Protein 3E8O (pdb70)

Foldseek 3Di:
DKKKKKKWFADPVLLVVVVVLQVVVQVVVCPQDFWPDWDKDADPVDGRMIMIITDGNDPVSVVVCPDPVNVVSVVVCVVRVTDDMDMDMDDDDDDDPPD/DKKKKKWFADPVLLVVVVVLLVVVQVVCCPQPQWPDWDKDADPVDGRMIITITDGNDPVSCVVCPDPVNVVSVVVCVVRVIDDIDMDDDDDDDDDDPD

Sequence (197 aa):
TVISHGTLSASAEHAAHHLRQLLVHIAQATRQEDGCLLYLVSEDLSQPGHFLLITEHWDNLGAHTHLALPGVTQAIDALKHLNVTDLKITAYEAGEAINIGVISHGTLSASAEEHAAHLRQLLVHIAQATRQEDDGCLLYLVSEDLSQPGHFLLITEHWDNLGAHTHLALPGVTQAIDALKHLNVTDLKITAYEAGEAINIG

Solvent-accessible surface area: 10055 Å² total

B-factor: mean 17.79, std 8.48, range [7.33, 59.85]

Organism: Deinococcus radiodurans (strain ATCC 13939 / DSM 20539 / JCM 16871 / CCUG 27074 / LMG 4051 / NBRC 15346 / NCIMB 9279 / VKM B-1422 / R1) (NCBI:txid243230)

InterPro domains:
  IPR007138 Antibiotic biosynthesis monooxygenase domain [PF03992] (18-92)
  IPR007138 Antibiotic biosynthesis monooxygenase domain [PS51725] (19-108)
  IPR011008 Dimeric alpha-beta barrel [SSF54909] (17-104)
  IPR050744 AI-2 Signaling Cycle Isomerase LsrG [PTHR33336] (10-110)

Nearest PDB structures (foldseek):
  3e8o-assembly1_B  TM=9.927E-01  e=3.517E-19  Deinococcus radiodurans
  4zos-assembly1_C  TM=9.246E-01  e=2.262E-07  Yersinia enterocolitica subsp. enterocolitica 8081
  4zos-assembly2_B  TM=9.220E-01  e=2.926E-07  Yersinia enterocolitica subsp. enterocolitica 8081
  1x7v-assembly3_C  TM=8.922E-01  e=6.748E-07  Pseudomonas aeruginosa
  3mcs-assembly1_A  TM=9.235E-01  e=9.413E-06  Fusobacterium nucleatum subsp. nucleatum ATCC 25586

CATH classification: 3.30.70.100

Radius of gyration: 16.75 Å; Cα contacts (8 Å, |Δi|>4): 395; chains: 2; bounding box: 37×41×45 Å

Structure (mmCIF, N/CA/C/O backbone):
data_3E8O
#
_entry.id   3E8O
#
_cell.length_a   33.715
_cell.length_b   59.639
_cell.length_c   47.511
_cell.angle_alpha   90.000
_cell.angle_beta   97.180
_cell.angle_gamma   90.000
#
_symmetry.space_group_name_H-M   'P 1 21 1'
#
loop_
_entity.id
_entity.type
_entity.pdbx_description
1 polymer 'uncharacterized protein with ferredoxin-like fold'
2 non-polymer 'UNKNOWN LIGAND'
3 non-polymer 1,2-ETHANEDIOL
4 water water
#
loop_
_atom_site.group_PDB
_atom_site.id
_atom_site.type_symbol
_atom_site.label_atom_id
_atom_site.label_alt_id
_atom_site.label_comp_id
_atom_site.label_asym_id
_atom_site.label_entity_id
_atom_site.label_seq_id
_atom_site.pdbx_PDB_ins_code
_atom_site.Cartn_x
_atom_site.Cartn_y
_atom_site.Cartn_z
_atom_site.occupancy
_atom_site.B_iso_or_equiv
_atom_site.auth_seq_id
_atom_site.auth_comp_id
_atom_site.auth_asym_id
_atom_site.auth_atom_id
_atom_site.pdbx_PDB_model_num
ATOM 1 N N . THR A 1 18 ? 26.072 -13.196 4.411 1.00 29.17 17 THR A N 1
ATOM 2 C CA . THR A 1 18 ? 25.850 -12.490 5.726 1.00 25.36 17 THR A CA 1
ATOM 3 C C . THR A 1 18 ? 25.434 -11.045 5.469 1.00 21.86 17 THR A C 1
ATOM 4 O O . THR A 1 18 ? 26.115 -10.330 4.740 1.00 20.36 17 THR A O 1
ATOM 21 N N . VAL A 1 20 ? 24.823 -7.156 5.919 1.00 11.04 19 VAL A N 1
ATOM 22 C CA . VAL A 1 20 ? 25.755 -6.107 6.368 1.00 9.76 19 VAL A CA 1
ATOM 23 C C . VAL A 1 20 ? 24.953 -4.865 6.723 1.00 9.07 19 VAL A C 1
ATOM 24 O O . VAL A 1 20 ? 24.058 -4.449 5.977 1.00 10.96 19 VAL A O 1
ATOM 28 N N . ILE A 1 21 ? 25.292 -4.279 7.860 1.00 9.17 20 ILE A N 1
ATOM 29 C CA . ILE A 1 21 ? 24.679 -3.040 8.325 1.00 10.12 20 ILE A CA 1
ATOM 30 C C . ILE A 1 21 ? 25.681 -1.929 8.200 1.00 11.44 20 ILE A C 1
ATOM 31 O O . ILE A 1 21 ? 26.815 -2.071 8.644 1.00 13.39 20 ILE A O 1
ATOM 36 N N . SER A 1 22 ? 25.266 -0.837 7.572 1.00 9.73 21 SER A N 1
ATOM 37 C CA . SER A 1 22 ? 26.101 0.391 7.488 1.00 10.44 21 SER A CA 1
ATOM 38 C C . SER A 1 22 ? 25.482 1.488 8.338 1.00 11.10 21 SER A C 1
ATOM 39 O O . SER A 1 22 ? 24.253 1.684 8.330 1.00 11.24 21 SER A O 1
ATOM 42 N N . HIS A 1 23 ? 26.327 2.226 9.051 1.00 10.73 22 HIS A N 1
ATOM 43 C CA . HIS A 1 23 ? 25.929 3.393 9.868 1.00 10.21 22 HIS A CA 1
ATOM 44 C C . HIS A 1 23 ? 26.786 4.574 9.474 1.00 9.54 22 HIS A C 1
ATOM 45 O O . HIS A 1 23 ? 28.020 4.512 9.517 1.00 10.89 22 HIS A O 1
ATOM 52 N N . GLY A 1 24 ? 26.115 5.619 9.002 1.00 9.26 23 GLY A N 1
ATOM 53 C CA . GLY A 1 24 ? 26.800 6.827 8.572 1.00 10.02 23 GLY A CA 1
ATOM 54 C C . GLY A 1 24 ? 26.240 8.045 9.223 1.00 9.58 23 GLY A C 1
ATOM 55 O O . GLY A 1 24 ? 25.035 8.144 9.508 1.00 10.65 23 GLY A O 1
ATOM 56 N N . THR A 1 25 ? 27.142 8.983 9.489 1.00 8.96 24 THR A N 1
ATOM 57 C CA . THR A 1 25 ? 26.759 10.268 10.044 1.00 10.32 24 THR A CA 1
ATOM 58 C C . THR A 1 25 ? 27.452 11.384 9.243 1.00 9.24 24 THR A C 1
ATOM 59 O O . THR A 1 25 ? 28.539 11.219 8.685 1.00 10.02 24 THR A O 1
ATOM 63 N N . LEU A 1 26 ? 26.774 12.521 9.203 1.00 9.47 25 LEU A N 1
ATOM 64 C CA . LEU A 1 26 ? 27.223 13.724 8.479 1.00 8.93 25 LEU A CA 1
ATOM 65 C C . LEU A 1 26 ? 26.406 14.910 8.942 1.00 11.41 25 LEU A C 1
ATOM 66 O O . LEU A 1 26 ? 25.304 14.723 9.483 1.00 12.98 25 LEU A O 1
ATOM 71 N N . SER A 1 27 ? 26.932 16.119 8.752 1.00 11.39 26 SER A N 1
ATOM 72 C CA . SER A 1 27 ? 26.175 17.309 9.144 1.00 11.22 26 SER A CA 1
ATOM 73 C C . SER A 1 27 ? 26.404 18.434 8.178 1.00 12.20 26 SER A C 1
ATOM 74 O O . SER A 1 27 ? 27.380 18.451 7.445 1.00 13.42 26 SER A O 1
ATOM 77 N N . ALA A 1 28 ? 25.491 19.389 8.202 1.00 13.21 27 ALA A N 1
ATOM 78 C CA . ALA A 1 28 ? 25.604 20.585 7.371 1.00 13.78 27 ALA A CA 1
ATOM 79 C C . ALA A 1 28 ? 25.386 21.813 8.231 1.00 15.74 27 ALA A C 1
ATOM 80 O O . ALA A 1 28 ? 24.683 21.786 9.246 1.00 17.42 27 ALA A O 1
ATOM 82 N N . SER A 1 29 ? 25.958 22.911 7.763 1.00 17.81 28 SER A N 1
ATOM 83 C CA . SER A 1 29 ? 25.712 24.206 8.371 1.00 18.47 28 SER A CA 1
ATOM 84 C C . SER A 1 29 ? 24.268 24.605 8.118 1.00 17.41 28 SER A C 1
ATOM 85 O O . SER A 1 29 ? 23.582 24.068 7.259 1.00 17.54 28 SER A O 1
ATOM 88 N N . ALA A 1 30 ? 23.800 25.598 8.859 1.00 18.21 29 ALA A N 1
ATOM 89 C CA . ALA A 1 30 ? 22.422 26.076 8.706 1.00 19.54 29 ALA A CA 1
ATOM 90 C C . ALA A 1 30 ? 22.137 26.470 7.271 1.00 20.62 29 ALA A C 1
ATOM 91 O O . ALA A 1 30 ? 21.053 26.211 6.746 1.00 21.54 29 ALA A O 1
ATOM 93 N N . GLU A 1 31 ? 23.137 27.067 6.649 1.00 20.05 30 GLU A N 1
ATOM 94 C CA . GLU A 1 31 ? 23.036 27.543 5.282 1.00 20.86 30 GLU A CA 1
ATOM 95 C C . GLU A 1 31 ? 22.816 26.469 4.235 1.00 19.99 30 GLU A C 1
ATOM 96 O O . GLU A 1 31 ? 22.178 26.700 3.219 1.00 22.15 30 GLU A O 1
ATOM 102 N N . HIS A 1 32 ? 23.315 25.286 4.508 1.00 16.90 31 HIS A N 1
ATOM 103 C CA . HIS A 1 32 ? 23.300 24.193 3.500 1.00 16.88 31 HIS A CA 1
ATOM 104 C C . HIS A 1 32 ? 22.421 23.003 3.865 1.00 14.53 31 HIS A C 1
ATOM 105 O O . HIS A 1 32 ? 22.311 22.043 3.096 1.00 14.29 31 HIS A O 1
ATOM 112 N N . ALA A 1 33 ? 21.792 23.085 5.022 1.00 13.00 32 ALA A N 1
ATOM 113 C CA . ALA A 1 33 ? 21.009 21.931 5.523 1.00 12.26 32 ALA A CA 1
ATOM 114 C C . ALA A 1 33 ? 19.862 21.551 4.608 1.00 12.19 32 ALA A C 1
ATOM 115 O O . ALA A 1 33 ? 19.633 20.380 4.348 1.00 12.31 32 ALA A O 1
ATOM 117 N N . ALA A 1 34 ? 19.110 22.540 4.134 1.00 13.48 33 ALA A N 1
ATOM 118 C CA . ALA A 1 34 ? 17.979 22.225 3.233 1.00 12.00 33 ALA A CA 1
ATOM 119 C C . ALA A 1 34 ? 18.444 21.477 1.958 1.00 12.35 33 ALA A C 1
ATOM 120 O O . ALA A 1 34 ? 17.829 20.514 1.493 1.00 12.61 33 ALA A O 1
ATOM 122 N N . HIS A 1 35 ? 19.545 21.931 1.398 1.00 12.55 34 HIS A N 1
ATOM 123 C CA A HIS A 1 35 ? 20.140 21.296 0.228 0.50 13.47 34 HIS A CA 1
ATOM 124 C CA B HIS A 1 35 ? 20.096 21.259 0.229 0.50 13.99 34 HIS A CA 1
ATOM 125 C C . HIS A 1 35 ? 20.586 19.863 0.548 1.00 13.07 34 HIS A C 1
ATOM 126 O O . HIS A 1 35 ? 20.395 18.933 -0.232 1.00 15.05 34 HIS A O 1
ATOM 139 N N . LEU A 1 36 ? 21.131 19.681 1.747 1.00 12.80 35 LEU A N 1
ATOM 140 C CA . LEU A 1 36 ? 21.595 18.337 2.099 1.00 12.08 35 LEU A CA 1
ATOM 141 C C . LEU A 1 36 ? 20.425 17.368 2.299 1.00 11.70 35 LEU A C 1
ATOM 142 O O . LEU A 1 36 ? 20.475 16.204 1.894 1.00 12.78 35 LEU A O 1
ATOM 147 N N . ARG A 1 37 ? 19.344 17.881 2.855 1.00 11.40 36 ARG A N 1
ATOM 148 C CA . ARG A 1 37 ? 18.177 17.021 3.062 1.00 10.80 36 ARG A CA 1
ATOM 149 C C . ARG A 1 37 ? 17.654 16.544 1.725 1.00 12.08 36 ARG A C 1
ATOM 150 O O . ARG A 1 37 ? 17.304 15.407 1.550 1.00 12.32 36 ARG A O 1
ATOM 158 N N . GLN A 1 38 ? 17.571 17.466 0.776 1.00 12.45 37 GLN A N 1
ATOM 159 C CA . GLN A 1 38 ? 17.088 17.133 -0.553 1.00 12.52 37 GLN A CA 1
ATOM 160 C C . GLN A 1 38 ? 17.976 16.092 -1.224 1.00 13.44 37 GLN A C 1
ATOM 161 O O . GLN A 1 38 ? 17.513 15.141 -1.839 1.00 13.82 37 GLN A O 1
ATOM 167 N N . LEU A 1 39 ? 19.276 16.298 -1.096 1.00 14.13 38 LEU A N 1
ATOM 168 C CA . LEU A 1 39 ? 20.267 15.355 -1.669 1.00 13.68 38 LEU A CA 1
ATOM 169 C C . LEU A 1 39 ? 20.145 13.970 -1.062 1.00 13.38 38 LEU A C 1
ATOM 170 O O . LEU A 1 39 ? 20.159 12.963 -1.766 1.00 13.62 38 LEU A O 1
ATOM 175 N N . LEU A 1 40 ? 19.992 13.926 0.263 1.00 12.58 39 LEU A N 1
ATOM 176 C CA . LEU A 1 40 ? 19.879 12.659 0.972 1.00 10.91 39 LEU A CA 1
ATOM 177 C C . LEU A 1 40 ? 18.617 11.875 0.556 1.00 11.17 39 LEU A C 1
ATOM 178 O O . LEU A 1 40 ? 18.652 10.682 0.332 1.00 10.96 39 LEU A O 1
ATOM 183 N N . VAL A 1 41 ? 17.507 12.586 0.447 1.00 11.39 40 VAL A N 1
ATOM 184 C CA . VAL A 1 41 ? 16.246 11.949 0.051 1.00 12.05 40 VAL A CA 1
ATOM 185 C C . VAL A 1 41 ? 16.393 11.391 -1.368 1.00 12.65 40 VAL A C 1
ATOM 186 O O . VAL A 1 41 ? 15.919 10.287 -1.669 1.00 13.28 40 VAL A O 1
ATOM 190 N N . HIS A 1 42 ? 17.087 12.136 -2.226 1.00 12.68 41 HIS A N 1
ATOM 191 C CA . HIS A 1 42 ? 17.294 11.713 -3.621 1.00 14.95 41 HIS A CA 1
ATOM 192 C C . HIS A 1 42 ? 18.150 10.456 -3.684 1.00 14.27 41 HIS A C 1
ATOM 193 O O . HIS A 1 42 ? 17.817 9.489 -4.382 1.00 15.91 41 HIS A O 1
ATOM 200 N N . ILE A 1 43 ? 19.234 10.468 -2.925 1.00 14.11 42 ILE A N 1
ATOM 201 C CA . ILE A 1 43 ? 20.171 9.319 -2.860 1.00 16.20 42 ILE A CA 1
ATOM 202 C C . ILE A 1 43 ? 19.445 8.071 -2.338 1.00 13.31 42 ILE A C 1
ATOM 203 O O . ILE A 1 43 ? 19.598 6.969 -2.844 1.00 15.02 42 ILE A O 1
ATOM 208 N N . ALA A 1 44 ? 18.614 8.259 -1.328 1.00 12.42 43 ALA A N 1
ATOM 209 C CA . ALA A 1 44 ? 17.865 7.133 -0.763 1.00 12.05 43 ALA A CA 1
ATOM 210 C C . ALA A 1 44 ? 16.891 6.522 -1.762 1.00 14.31 43 ALA A C 1
ATOM 211 O O . ALA A 1 44 ? 16.788 5.315 -1.864 1.00 15.04 43 ALA A O 1
ATOM 213 N N . GLN A 1 45 ? 16.191 7.370 -2.508 1.00 14.35 44 GLN A N 1
ATOM 214 C CA . GLN A 1 45 ? 15.192 6.911 -3.468 1.00 17.64 44 GLN A CA 1
ATOM 215 C C . GLN A 1 45 ? 15.881 6.044 -4.539 1.00 16.81 44 GLN A C 1
ATOM 216 O O . GLN A 1 45 ? 15.353 5.029 -4.953 1.00 17.87 44 GLN A O 1
ATOM 218 N N . ALA A 1 46 ? 17.059 6.471 -4.949 1.00 15.20 45 ALA A N 1
ATOM 219 C CA . ALA A 1 46 ? 17.795 5.758 -5.999 1.00 16.00 45 ALA A CA 1
ATOM 220 C C . ALA A 1 46 ? 18.366 4.455 -5.445 1.00 15.49 45 ALA A C 1
ATOM 221 O O . ALA A 1 46 ? 18.262 3.397 -6.065 1.00 16.78 45 ALA A O 1
ATOM 223 N N . THR A 1 47 ? 18.927 4.513 -4.243 1.00 15.00 46 THR A N 1
ATOM 224 C CA . THR A 1 47 ? 19.691 3.367 -3.719 1.00 14.81 46 THR A CA 1
ATOM 225 C C . THR A 1 47 ? 18.806 2.205 -3.387 1.00 15.43 46 THR A C 1
ATOM 226 O O . THR A 1 47 ? 19.161 1.035 -3.535 1.00 17.00 46 THR A O 1
ATOM 230 N N . ARG A 1 48 ? 17.620 2.516 -2.933 1.00 17.69 47 ARG A N 1
ATOM 231 C CA . ARG A 1 48 ? 16.666 1.478 -2.578 1.00 17.54 47 ARG A CA 1
ATOM 232 C C . ARG A 1 48 ? 16.331 0.576 -3.732 1.00 19.15 47 ARG A C 1
ATOM 233 O O . ARG A 1 48 ? 15.815 -0.488 -3.527 1.00 19.83 47 ARG A O 1
ATOM 241 N N . GLN A 1 49 ? 16.554 1.059 -4.941 1.00 17.49 48 GLN A N 1
ATOM 242 C CA . GLN A 1 49 ? 16.249 0.283 -6.138 1.00 18.02 48 GLN A CA 1
ATOM 243 C C . GLN A 1 49 ? 17.335 -0.717 -6.544 1.00 16.60 48 GLN A C 1
ATOM 244 O O . GLN A 1 49 ? 17.161 -1.517 -7.443 1.00 18.20 48 GLN A O 1
ATOM 250 N N . GLU A 1 50 ? 18.454 -0.647 -5.866 1.00 14.89 49 GLU A N 1
ATOM 251 C CA . GLU A 1 50 ? 19.620 -1.430 -6.224 1.00 14.06 49 GLU A CA 1
ATOM 252 C C . GLU A 1 50 ? 19.631 -2.855 -5.749 1.00 13.33 49 GLU A C 1
ATOM 253 O O . GLU A 1 50 ? 19.083 -3.210 -4.701 1.00 13.45 49 GLU A O 1
ATOM 259 N N . ASP A 1 51 ? 20.297 -3.677 -6.545 1.00 13.20 50 ASP A N 1
ATOM 260 C CA . ASP A 1 51 ? 20.499 -5.059 -6.190 1.00 12.40 50 ASP A CA 1
ATOM 261 C C . ASP A 1 51 ? 21.091 -5.158 -4.771 1.00 11.28 50 ASP A C 1
ATOM 262 O O . ASP A 1 51 ? 22.082 -4.496 -4.436 1.00 12.24 50 ASP A O 1
ATOM 267 N N . GLY A 1 52 ? 20.477 -6.006 -3.978 1.00 10.00 51 GLY A N 1
ATOM 268 C CA . GLY A 1 52 ? 20.974 -6.287 -2.650 1.00 9.74 51 GLY A CA 1
ATOM 269 C C . GLY A 1 52 ? 20.660 -5.276 -1.584 1.00 10.42 51 GLY A C 1
ATOM 270 O O . GLY A 1 52 ? 21.029 -5.495 -0.449 1.00 11.00 51 GLY A O 1
ATOM 271 N N . CYS A 1 53 ? 20.002 -4.158 -1.938 1.00 10.74 52 CYS A N 1
ATOM 272 C CA . CYS A 1 53 ? 19.664 -3.131 -0.956 1.00 11.19 52 CYS A CA 1
ATOM 273 C C . CYS A 1 53 ? 18.402 -3.527 -0.233 1.00 11.41 52 CYS A C 1
ATOM 274 O O . CYS A 1 53 ? 17.302 -3.511 -0.818 1.00 13.84 52 CYS A O 1
ATOM 277 N N . LEU A 1 54 ? 18.558 -3.861 1.047 1.00 10.96 53 LEU A N 1
ATOM 278 C CA . LEU A 1 54 ? 17.410 -4.294 1.855 1.00 11.38 53 LEU A CA 1
ATOM 279 C C . LEU A 1 54 ? 16.796 -3.148 2.653 1.00 11.76 53 LEU A C 1
ATOM 280 O O . LEU A 1 54 ? 15.636 -3.177 3.000 1.00 15.05 53 LEU A O 1
ATOM 285 N N . LEU A 1 55 ? 17.590 -2.129 2.905 1.00 10.23 54 LEU A N 1
ATOM 286 C CA . LEU A 1 55 ? 17.135 -0.955 3.661 1.00 9.92 54 LEU A CA 1
ATOM 287 C C . LEU A 1 55 ? 18.080 0.202 3.379 1.00 9.54 54 LEU A C 1
ATOM 288 O O . LEU A 1 55 ? 19.291 0.030 3.355 1.00 9.83 54 LEU A O 1
ATOM 293 N N . TYR A 1 56 ? 17.523 1.372 3.177 1.00 9.31 55 TYR A N 1
ATOM 294 C CA . TYR A 1 56 ? 18.320 2.615 3.050 1.00 9.68 55 TYR A CA 1
ATOM 295 C C . TYR A 1 56 ? 17.459 3.761 3.544 1.00 10.41 55 TYR A C 1
ATOM 296 O O . TYR A 1 56 ? 16.501 4.160 2.908 1.00 11.90 55 TYR A O 1
ATOM 305 N N . LEU A 1 57 ? 17.790 4.236 4.725 1.00 9.09 56 LEU A N 1
ATOM 306 C CA . LEU A 1 57 ? 17.084 5.324 5.380 1.00 9.48 56 LEU A CA 1
ATOM 307 C C . LEU A 1 57 ? 18.024 6.495 5.660 1.00 8.63 56 LEU A C 1
ATOM 308 O O . LEU A 1 57 ? 19.174 6.333 6.068 1.00 10.36 56 LEU A O 1
ATOM 313 N N . VAL A 1 58 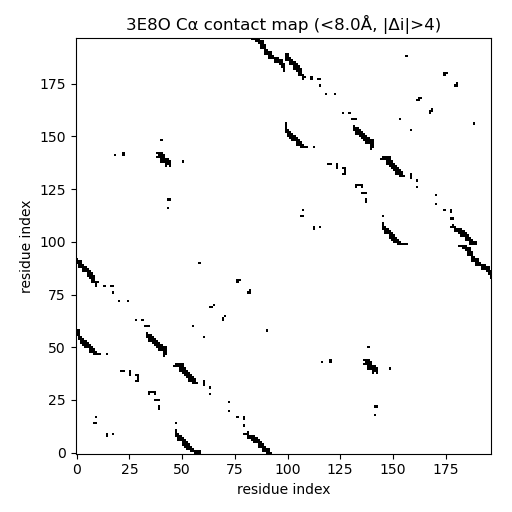? 17.495 7.684 5.411 1.00 8.44 57 VAL A N 1
ATOM 314 C CA . VAL A 1 58 ? 18.189 8.909 5.706 1.00 9.46 57 VAL A CA 1
ATOM 315 C C . VAL A 1 58 ? 17.337 9.675 6.713 1.00 9.38 57 VAL A C 1
ATOM 316 O O . VAL A 1 58 ? 16.116 9.795 6.546 1.00 9.31 57 VAL A O 1
ATOM 320 N N . SER A 1 59 ? 17.953 10.113 7.805 1.00 8.82 58 SER A N 1
ATOM 321 C CA . SER A 1 59 ? 17.193 10.693 8.935 1.00 7.99 58 SER A CA 1
ATOM 322 C C . SER A 1 59 ? 17.960 11.817 9.590 1.00 7.81 58 SER A C 1
ATOM 323 O O . SER A 1 59 ? 19.162 11.954 9.419 1.00 9.45 58 SER A O 1
ATOM 326 N N . GLU A 1 60 ? 17.241 12.593 10.370 1.00 9.08 59 GLU A N 1
ATOM 327 C CA . GLU A 1 60 ? 17.810 13.744 11.074 1.00 9.22 59 GLU A CA 1
ATOM 328 C C . GLU A 1 60 ? 17.679 13.565 12.577 1.00 7.93 59 GLU A C 1
ATOM 329 O O . GLU A 1 60 ? 16.626 13.211 13.094 1.00 9.38 59 GLU A O 1
ATOM 335 N N . ASP A 1 61 ? 18.800 13.767 13.244 1.00 9.06 60 ASP A N 1
ATOM 336 C CA . ASP A 1 61 ? 18.949 13.583 14.682 1.00 9.80 60 ASP A CA 1
ATOM 337 C C . ASP A 1 61 ? 18.017 14.529 15.423 1.00 11.52 60 ASP A C 1
ATOM 338 O O . ASP A 1 61 ? 18.157 15.755 15.269 1.00 13.45 60 ASP A O 1
ATOM 343 N N . LEU A 1 62 ? 17.071 13.995 16.192 1.00 9.82 61 LEU A N 1
ATOM 344 C CA . LEU A 1 62 ? 16.131 14.832 16.942 1.00 11.66 61 LEU A CA 1
ATOM 345 C C . LEU A 1 62 ? 16.882 15.693 17.989 1.00 13.81 61 LEU A C 1
ATOM 346 O O . LEU A 1 62 ? 16.363 16.711 18.397 1.00 17.55 61 LEU A O 1
ATOM 351 N N . SER A 1 63 ? 18.032 15.166 18.456 1.00 16.19 62 SER A N 1
ATOM 352 C CA . SER A 1 63 ? 18.884 15.738 19.543 1.00 19.05 62 SER A CA 1
ATOM 353 C C . SER A 1 63 ? 19.849 16.785 18.996 1.00 19.76 62 SER A C 1
ATOM 354 O O . SER A 1 63 ? 20.430 17.549 19.777 1.00 22.08 62 SER A O 1
ATOM 357 N N . GLN A 1 64 ? 19.965 16.873 17.673 1.00 18.96 63 GLN A N 1
ATOM 358 C CA . GLN A 1 64 ? 20.909 17.783 16.987 1.00 19.32 63 GLN A CA 1
ATOM 359 C C . GLN A 1 64 ? 20.528 18.144 15.559 1.00 17.64 63 GLN A C 1
ATOM 360 O O . GLN A 1 64 ? 20.970 17.512 14.600 1.00 17.15 63 GLN A O 1
ATOM 366 N N . PRO A 1 65 ? 19.734 19.186 15.379 1.00 17.17 64 PRO A N 1
ATOM 367 C CA . PRO A 1 65 ? 19.319 19.654 14.064 1.00 18.16 64 PRO A CA 1
ATOM 368 C C . PRO A 1 65 ? 20.515 19.886 13.169 1.00 15.91 64 PRO A C 1
ATOM 369 O O . PRO A 1 65 ? 21.578 20.337 13.632 1.00 17.49 64 PRO A O 1
ATOM 373 N N . GLY A 1 66 ? 20.377 19.454 11.916 1.00 15.12 65 GLY A N 1
ATOM 374 C CA . GLY A 1 66 ? 21.427 19.608 10.917 1.00 14.99 65 GLY A CA 1
ATOM 375 C C . GLY A 1 66 ? 22.423 18.478 10.932 1.00 12.83 65 GLY A C 1
ATOM 376 O O . GLY A 1 66 ? 23.372 18.492 10.163 1.00 13.63 65 GLY A O 1
ATOM 377 N N . HIS A 1 67 ? 22.184 17.496 11.796 1.00 12.25 66 HIS A N 1
ATOM 378 C CA . HIS A 1 67 ? 23.029 16.262 11.901 1.00 11.17 66 HIS A CA 1
ATOM 379 C C . HIS A 1 67 ? 22.169 15.104 11.432 1.00 9.71 66 HIS A C 1
ATOM 380 O O . HIS A 1 67 ? 21.047 14.924 11.894 1.00 10.50 66 HIS A O 1
ATOM 387 N N . PHE A 1 68 ? 22.738 14.333 10.514 1.00 8.97 67 PHE A N 1
ATOM 388 C CA . PHE A 1 68 ? 22.007 13.299 9.780 1.00 9.51 67 PHE A CA 1
ATOM 389 C C . PHE A 1 68 ? 22.667 11.949 9.922 1.00 9.39 67 PHE A C 1
ATOM 390 O O . PHE A 1 68 ? 23.855 11.812 10.229 1.00 10.39 67 PHE A O 1
ATOM 398 N N . LEU A 1 69 ? 21.816 10.953 9.702 1.00 8.64 68 LEU A N 1
ATOM 399 C CA A LEU A 1 69 ? 22.179 9.550 9.764 0.50 10.17 68 LEU A CA 1
ATOM 400 C CA B LEU A 1 69 ? 22.178 9.538 9.738 0.50 9.46 68 LEU A CA 1
ATOM 401 C C . LEU A 1 69 ? 21.785 8.860 8.459 1.00 9.10 68 LEU A C 1
ATOM 402 O O . LEU A 1 69 ? 20.720 9.134 7.896 1.00 10.33 68 LEU A O 1
ATOM 411 N N . ILE A 1 70 ? 22.637 7.948 8.025 1.00 9.25 69 ILE A N 1
ATOM 412 C CA . ILE A 1 70 ? 22.406 7.102 6.878 1.00 9.76 69 ILE A CA 1
ATOM 413 C C . ILE A 1 70 ? 22.472 5.666 7.402 1.00 9.57 69 ILE A C 1
ATOM 414 O O . ILE A 1 70 ? 23.521 5.200 7.876 1.00 10.94 69 ILE A O 1
ATOM 419 N N . THR A 1 71 ? 21.352 4.958 7.311 1.00 9.44 70 THR A N 1
ATOM 420 C CA . THR A 1 71 ? 21.183 3.594 7.810 1.00 8.81 70 THR A CA 1
ATOM 421 C C . THR A 1 71 ? 20.944 2.668 6.636 1.00 8.50 70 THR A C 1
ATOM 422 O O . THR A 1 71 ? 20.018 2.869 5.866 1.00 10.15 70 THR A O 1
ATOM 426 N N . GLU A 1 72 ? 21.813 1.667 6.489 1.00 8.88 71 GLU A N 1
ATOM 427 C CA . GLU A 1 72 ? 21.685 0.772 5.335 1.00 8.98 71 GLU A CA 1
ATOM 428 C C . GLU A 1 72 ? 21.826 -0.678 5.738 1.00 8.49 71 GLU A C 1
ATOM 429 O O . GLU A 1 72 ? 22.642 -1.004 6.569 1.00 9.60 71 GLU A O 1
ATOM 435 N N . HIS A 1 73 ? 21.037 -1.527 5.088 1.00 9.27 72 HIS A N 1
ATOM 436 C CA . HIS A 1 73 ? 21.180 -2.981 5.203 1.00 10.00 72 HIS A CA 1
ATOM 437 C C . HIS A 1 73 ? 21.366 -3.539 3.808 1.00 9.47 72 HIS A C 1
ATOM 438 O O . HIS A 1 73 ? 20.597 -3.241 2.911 1.00 11.22 72 HIS A O 1
ATOM 445 N N . TRP A 1 74 ? 22.442 -4.289 3.627 1.00 9.00 73 TRP A N 1
ATOM 446 C CA . TRP A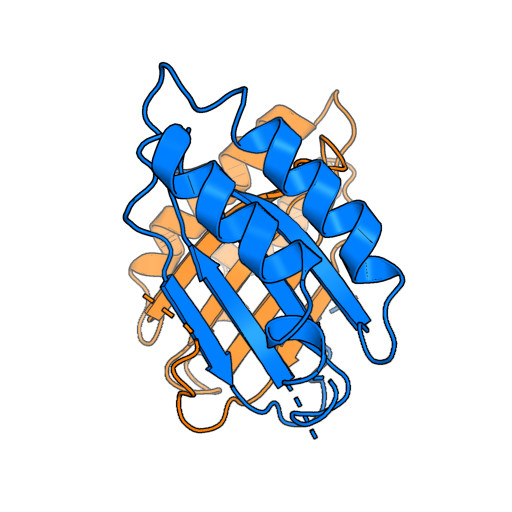 1 74 ? 22.822 -4.923 2.344 1.00 10.03 73 TRP A CA 1
ATOM 447 C C . TRP A 1 74 ? 22.829 -6.416 2.496 1.00 11.04 73 TRP A C 1
ATOM 448 O O . TRP A 1 74 ? 23.253 -6.962 3.511 1.00 10.20 73 TRP A O 1
ATOM 459 N N . ASP A 1 75 ? 22.438 -7.106 1.438 1.00 10.92 74 ASP A N 1
ATOM 460 C CA . ASP A 1 75 ? 22.345 -8.566 1.501 1.00 12.31 74 ASP A CA 1
ATOM 461 C C . ASP A 1 75 ? 23.680 -9.205 1.799 1.00 12.37 74 ASP A C 1
ATOM 462 O O . ASP A 1 75 ? 23.767 -10.201 2.460 1.00 14.22 74 ASP A O 1
ATOM 467 N N . ASN A 1 76 ? 24.738 -8.610 1.239 1.00 12.61 75 ASN A N 1
ATOM 468 C CA . ASN A 1 76 ? 26.092 -9.116 1.436 1.00 12.63 75 ASN A CA 1
ATOM 469 C C . ASN A 1 76 ? 27.083 -8.022 1.117 1.00 12.10 75 ASN A C 1
ATOM 470 O O . ASN A 1 76 ? 26.743 -6.977 0.557 1.00 12.16 75 ASN A O 1
ATOM 475 N N . LEU A 1 77 ? 28.318 -8.257 1.532 1.00 14.32 76 LEU A N 1
ATOM 476 C CA . LEU A 1 77 ? 29.396 -7.302 1.314 1.00 14.42 76 LEU A CA 1
ATOM 477 C C . LEU A 1 77 ? 29.634 -6.978 -0.136 1.00 14.75 76 LEU A C 1
ATOM 478 O O . LEU A 1 77 ? 29.890 -5.836 -0.491 1.00 14.39 76 LEU A O 1
ATOM 483 N N . GLY A 1 78 ? 29.477 -7.983 -0.988 1.00 15.28 77 GLY A N 1
ATOM 484 C CA . GLY A 1 78 ? 29.705 -7.783 -2.410 1.00 14.52 77 GLY A CA 1
ATOM 485 C C . GLY A 1 78 ? 28.720 -6.772 -3.006 1.00 14.56 77 GLY A C 1
ATOM 486 O O . GLY A 1 78 ? 29.100 -5.890 -3.795 1.00 14.75 77 GLY A O 1
ATOM 487 N N . ALA A 1 79 ? 27.454 -6.864 -2.596 1.00 13.79 78 ALA A N 1
ATOM 488 C CA . ALA A 1 79 ? 26.429 -5.937 -3.074 1.00 13.49 78 ALA A CA 1
ATOM 489 C C . ALA A 1 79 ? 26.734 -4.527 -2.604 1.00 11.91 78 ALA A C 1
ATOM 490 O O . ALA A 1 79 ? 26.508 -3.542 -3.331 1.00 13.07 78 ALA A O 1
ATOM 500 N N . HIS A 1 81 ? 29.691 -3.281 -1.910 1.00 12.85 80 HIS A N 1
ATOM 501 C CA . HIS A 1 81 ? 30.858 -2.830 -2.658 1.00 13.96 80 HIS A CA 1
ATOM 502 C C . HIS A 1 81 ? 30.480 -2.362 -4.056 1.00 14.29 80 HIS A C 1
ATOM 503 O O . HIS A 1 81 ? 30.957 -1.332 -4.553 1.00 14.72 80 HIS A O 1
ATOM 510 N N . THR A 1 82 ? 29.533 -3.070 -4.641 1.00 14.19 81 THR A N 1
ATOM 511 C CA . THR A 1 82 ? 29.032 -2.694 -5.964 1.00 12.81 81 THR A CA 1
ATOM 512 C C . THR A 1 82 ? 28.364 -1.312 -5.918 1.00 13.86 81 THR A C 1
ATOM 513 O O . THR A 1 82 ? 28.605 -0.414 -6.751 1.00 14.53 81 THR A O 1
ATOM 517 N N . HIS A 1 83 ? 27.572 -1.112 -4.887 1.00 13.09 82 HIS A N 1
ATOM 518 C CA . HIS A 1 83 ? 26.936 0.161 -4.647 1.00 13.32 82 HIS A CA 1
ATOM 519 C C . HIS A 1 83 ? 27.969 1.296 -4.508 1.00 13.20 82 HIS A C 1
ATOM 520 O O . HIS A 1 83 ? 27.826 2.360 -5.070 1.00 15.46 82 HIS A O 1
ATOM 527 N N . LEU A 1 84 ? 28.985 1.029 -3.701 1.00 14.32 83 LEU A N 1
ATOM 528 C CA . LEU A 1 84 ? 30.001 2.025 -3.381 1.00 14.39 83 LEU A CA 1
ATOM 529 C C . LEU A 1 84 ? 30.795 2.496 -4.603 1.00 16.27 83 LEU A C 1
ATOM 530 O O . LEU A 1 84 ? 31.297 3.605 -4.644 1.00 17.80 83 LEU A O 1
ATOM 535 N N . ALA A 1 85 ? 30.842 1.642 -5.596 1.00 16.74 84 ALA A N 1
ATOM 536 C CA . ALA A 1 85 ? 31.631 1.900 -6.820 1.00 17.66 84 ALA A CA 1
ATOM 537 C C . ALA A 1 85 ? 30.816 2.593 -7.900 1.00 17.29 84 ALA A C 1
ATOM 538 O O . ALA A 1 85 ? 31.351 2.949 -8.952 1.00 19.43 84 ALA A O 1
ATOM 540 N N . LEU A 1 86 ? 29.535 2.795 -7.640 1.00 17.08 85 LEU A N 1
ATOM 541 C CA . LEU A 1 86 ? 28.654 3.412 -8.656 1.00 16.47 85 LEU A CA 1
ATOM 542 C C . LEU A 1 86 ? 28.985 4.872 -8.961 1.00 16.31 85 LEU A C 1
ATOM 543 O O . LEU A 1 86 ? 29.353 5.627 -8.066 1.00 17.60 85 LEU A O 1
ATOM 548 N N . PRO A 1 87 ? 28.792 5.304 -10.220 1.00 16.70 86 PRO A N 1
ATOM 549 C CA . PRO A 1 87 ? 29.041 6.693 -10.555 1.00 17.77 86 PRO A CA 1
ATOM 550 C C . PRO A 1 87 ? 28.161 7.638 -9.781 1.00 17.32 86 PRO A C 1
ATOM 551 O O . PRO A 1 87 ? 28.609 8.719 -9.424 1.00 19.27 86 PRO A O 1
ATOM 555 N N . GLY A 1 88 ? 26.943 7.216 -9.471 1.00 18.90 87 GLY A N 1
ATOM 556 C CA . GLY A 1 88 ? 25.993 8.035 -8.710 1.00 18.97 87 GLY A CA 1
ATOM 557 C C . GLY A 1 88 ? 26.468 8.331 -7.295 1.00 19.11 87 GLY A C 1
ATOM 558 O O . GLY A 1 88 ? 26.151 9.395 -6.739 1.00 19.41 87 GLY A O 1
ATOM 559 N N . VAL A 1 89 ? 27.268 7.410 -6.754 1.00 18.80 88 VAL A N 1
ATOM 560 C CA . VAL A 1 89 ? 27.842 7.562 -5.394 1.00 19.67 88 VAL A CA 1
ATOM 561 C C . VAL A 1 89 ? 28.963 8.591 -5.470 1.00 19.65 88 VAL A C 1
ATOM 562 O O . VAL A 1 89 ? 29.063 9.485 -4.622 1.00 18.36 88 VAL A O 1
ATOM 566 N N . THR A 1 90 ? 29.783 8.488 -6.507 1.00 19.72 89 THR A N 1
ATOM 567 C CA . THR A 1 90 ? 30.862 9.471 -6.724 1.00 19.70 89 THR A CA 1
ATOM 568 C C . THR A 1 90 ? 30.276 10.866 -6.838 1.00 18.72 89 THR A C 1
ATOM 569 O O . THR A 1 90 ? 30.758 11.821 -6.228 1.00 18.25 89 THR A O 1
ATOM 573 N N . GLN A 1 91 ? 29.184 10.955 -7.597 1.00 16.84 90 GLN A N 1
ATOM 574 C CA . GLN A 1 91 ? 28.521 12.214 -7.847 1.00 17.55 90 GLN A CA 1
ATOM 575 C C . GLN A 1 91 ? 27.959 12.789 -6.559 1.00 16.38 90 GLN A C 1
ATOM 576 O O . GLN A 1 91 ? 28.068 13.964 -6.299 1.00 16.60 90 GLN A O 1
ATOM 582 N N . ALA A 1 92 ? 27.417 11.923 -5.714 1.00 15.30 91 ALA A N 1
ATOM 583 C CA . ALA A 1 92 ? 26.834 12.371 -4.441 1.00 16.21 91 ALA A CA 1
ATOM 584 C C . ALA A 1 92 ? 27.922 12.890 -3.514 1.00 15.95 91 ALA A C 1
ATOM 585 O O . ALA A 1 92 ? 27.767 13.904 -2.834 1.00 15.25 91 ALA A O 1
ATOM 587 N N . ILE A 1 93 ? 29.049 12.189 -3.472 1.00 16.50 92 ILE A N 1
ATOM 588 C CA . ILE A 1 93 ? 30.187 12.620 -2.655 1.00 19.54 92 ILE A CA 1
ATOM 589 C C . ILE A 1 93 ? 30.686 13.963 -3.120 1.00 20.34 92 ILE A C 1
ATOM 590 O O . ILE A 1 93 ? 30.992 14.872 -2.322 1.00 20.84 92 ILE A O 1
ATOM 595 N N . ASP A 1 94 ? 30.704 14.129 -4.426 1.00 20.36 93 ASP A N 1
ATOM 596 C CA . ASP A 1 94 ? 31.165 15.399 -5.003 1.00 23.14 93 ASP A CA 1
ATOM 597 C C . ASP A 1 94 ? 30.240 16.548 -4.602 1.00 21.25 93 ASP A C 1
ATOM 598 O O . ASP A 1 94 ? 30.678 17.669 -4.255 1.00 21.73 93 ASP A O 1
ATOM 603 N N . ALA A 1 95 ? 28.958 16.255 -4.614 1.00 18.30 94 ALA A N 1
ATOM 604 C CA . ALA A 1 95 ? 27.944 17.249 -4.240 1.00 17.97 94 ALA A CA 1
ATOM 605 C C . ALA A 1 95 ? 28.145 17.728 -2.793 1.00 18.44 94 ALA A C 1
ATOM 606 O O . ALA A 1 95 ? 27.924 18.922 -2.449 1.00 18.88 94 ALA A O 1
ATOM 608 N N . LEU A 1 96 ? 28.562 16.810 -1.936 1.00 17.35 95 LEU A N 1
ATOM 609 C CA . LEU A 1 96 ? 28.803 17.150 -0.528 1.00 17.16 95 LEU A CA 1
ATOM 610 C C . LEU A 1 96 ? 29.903 18.182 -0.385 1.00 20.37 95 LEU A C 1
ATOM 611 O O . LEU A 1 96 ? 29.843 19.093 0.455 1.00 19.84 95 LEU A O 1
ATOM 616 N N . LYS A 1 97 ? 30.903 18.062 -1.246 1.00 22.50 96 LYS A N 1
ATOM 617 C CA . LYS A 1 97 ? 32.054 18.981 -1.215 1.00 24.95 96 LYS A CA 1
ATOM 618 C C . LYS A 1 97 ? 31.557 20.378 -1.399 1.00 24.33 96 LYS A C 1
ATOM 619 O O . LYS A 1 97 ? 32.010 21.342 -0.771 1.00 24.23 96 LYS A O 1
ATOM 625 N N . HIS A 1 98 ? 30.590 20.483 -2.274 1.00 24.32 97 HIS A N 1
ATOM 626 C CA . HIS A 1 98 ? 30.040 21.784 -2.619 1.00 25.23 97 HIS A CA 1
ATOM 627 C C . HIS A 1 98 ? 29.085 22.391 -1.615 1.00 24.61 97 HIS A C 1
ATOM 628 O O . HIS A 1 98 ? 28.779 23.590 -1.651 1.00 26.25 97 HIS A O 1
ATOM 635 N N . LEU A 1 99 ? 28.624 21.538 -0.708 1.00 21.81 98 LEU A N 1
ATOM 636 C CA . LEU A 1 99 ? 27.783 21.959 0.393 1.00 19.03 98 LEU A CA 1
ATOM 637 C C . LEU A 1 99 ? 28.650 22.145 1.655 1.00 19.95 98 LEU A C 1
ATOM 638 O O . LEU A 1 99 ? 28.146 22.372 2.778 1.00 20.07 98 LEU A O 1
ATOM 643 N N . ASN A 1 100 ? 29.955 22.025 1.436 1.00 19.69 99 ASN A N 1
ATOM 644 C CA . ASN A 1 100 ? 30.982 22.055 2.504 1.00 20.40 99 ASN A CA 1
ATOM 645 C C . ASN A 1 100 ? 30.653 21.105 3.632 1.00 17.87 99 ASN A C 1
ATOM 646 O O . ASN A 1 100 ? 30.877 21.386 4.826 1.00 19.01 99 ASN A O 1
ATOM 651 N N . VAL A 1 101 ? 30.099 19.963 3.224 1.00 15.68 100 VAL A N 1
ATOM 652 C CA . VAL A 1 101 ? 29.857 18.853 4.170 1.00 15.61 100 VAL A CA 1
ATOM 653 C C . VAL A 1 101 ? 31.111 18.013 4.159 1.00 15.92 100 VAL A C 1
ATOM 654 O O . VAL A 1 101 ? 31.404 17.346 3.172 1.00 19.47 100 VAL A O 1
ATOM 658 N N . THR A 1 102 ? 31.858 18.074 5.251 1.00 14.94 101 THR A N 1
ATOM 659 C CA . THR A 1 102 ? 33.182 17.459 5.310 1.00 17.98 101 THR A CA 1
ATOM 660 C C . THR A 1 102 ? 33.319 16.395 6.361 1.00 17.40 101 THR A C 1
ATOM 661 O O . THR A 1 102 ? 34.397 15.810 6.494 1.00 19.09 101 THR A O 1
ATOM 665 N N . ASP A 1 103 ? 32.219 16.035 7.011 1.00 14.51 102 ASP A N 1
ATOM 666 C CA . ASP A 1 103 ? 32.296 15.104 8.140 1.00 13.82 102 ASP A CA 1
ATOM 667 C C . ASP A 1 103 ? 31.585 13.791 7.901 1.00 12.73 102 ASP A C 1
ATOM 668 O O . ASP A 1 103 ? 31.259 13.060 8.843 1.00 12.29 102 ASP A O 1
ATOM 673 N N . LEU A 1 104 ? 31.299 13.455 6.663 1.00 12.94 103 LEU A N 1
ATOM 674 C CA . LEU A 1 104 ? 30.668 12.161 6.455 1.00 11.07 103 LEU A CA 1
ATOM 675 C C . LEU A 1 104 ? 31.590 11.028 6.868 1.00 10.93 103 LEU A C 1
ATOM 676 O O . LEU A 1 104 ? 32.719 10.930 6.410 1.00 14.15 103 LEU A O 1
ATOM 681 N N . LYS A 1 105 ? 31.091 10.140 7.716 1.00 10.29 104 LYS A N 1
ATOM 682 C CA . LYS A 1 105 ? 31.800 8.941 8.136 1.00 10.29 104 LYS A CA 1
ATOM 683 C C . LYS A 1 105 ? 30.852 7.771 8.098 1.00 9.96 104 LYS A C 1
ATOM 684 O O . LYS A 1 105 ? 29.765 7.844 8.653 1.00 10.75 104 LYS A O 1
ATOM 690 N N . ILE A 1 106 ? 31.289 6.721 7.431 1.00 9.23 105 ILE A N 1
ATOM 691 C CA . ILE A 1 106 ? 30.483 5.494 7.324 1.00 8.29 105 ILE A CA 1
ATOM 692 C C . ILE A 1 106 ? 31.307 4.293 7.732 1.00 9.79 105 ILE A C 1
ATOM 693 O O . ILE A 1 106 ? 32.454 4.146 7.315 1.00 10.03 105 ILE A O 1
ATOM 698 N N . THR A 1 107 ? 30.713 3.501 8.607 1.00 10.55 106 THR A N 1
ATOM 699 C CA . THR A 1 107 ? 31.311 2.228 9.089 1.00 9.65 106 THR A CA 1
ATOM 700 C C . THR A 1 107 ? 30.246 1.151 8.901 1.00 9.18 106 THR A C 1
ATOM 701 O O . THR A 1 107 ? 29.097 1.387 9.164 1.00 10.61 106 THR A O 1
ATOM 705 N N . ALA A 1 108 ? 30.679 -0.002 8.440 1.00 10.85 107 ALA A N 1
ATOM 706 C CA . ALA A 1 108 ? 29.799 -1.157 8.193 1.00 8.94 107 ALA A CA 1
ATOM 707 C C . ALA A 1 108 ? 30.211 -2.304 9.093 1.00 11.49 107 ALA A C 1
ATOM 708 O O . ALA A 1 108 ? 31.354 -2.383 9.544 1.00 12.22 107 ALA A O 1
ATOM 710 N N . TYR A 1 109 ? 29.273 -3.230 9.265 1.00 10.57 108 TYR A N 1
ATOM 711 C CA . TYR A 1 109 ? 29.471 -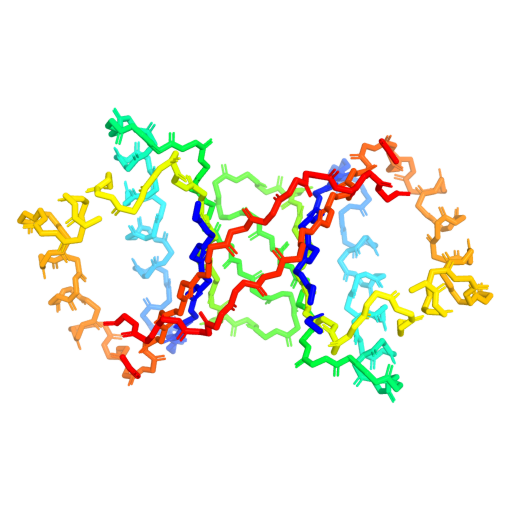4.392 10.149 1.00 11.34 108 TYR A CA 1
ATOM 712 C C . TYR A 1 109 ? 28.675 -5.555 9.604 1.00 10.90 108 TYR A C 1
ATOM 713 O O . TYR A 1 109 ? 27.521 -5.395 9.245 1.00 11.59 108 TYR A O 1
ATOM 722 N N . GLU A 1 110 ? 29.302 -6.717 9.505 1.00 11.41 109 GLU A N 1
ATOM 723 C CA . GLU A 1 110 ? 28.549 -7.935 9.196 1.00 12.50 109 GLU A CA 1
ATOM 724 C C . GLU A 1 110 ? 27.665 -8.213 10.396 1.00 12.12 109 GLU A C 1
ATOM 725 O O . GLU A 1 110 ? 28.053 -8.062 11.562 1.00 14.61 109 GLU A O 1
ATOM 731 N N . ALA A 1 111 ? 26.453 -8.627 10.093 1.00 11.90 110 ALA A N 1
ATOM 732 C CA . ALA A 1 111 ? 25.405 -8.864 11.087 1.00 13.69 110 ALA A CA 1
ATOM 733 C C . ALA A 1 111 ? 25.088 -10.325 11.227 1.00 15.24 110 ALA A C 1
ATOM 734 O O . ALA A 1 111 ? 25.064 -11.056 10.257 1.00 17.26 110 ALA A O 1
ATOM 736 N N . GLY A 1 112 ? 24.835 -10.723 12.467 1.00 16.45 111 GLY A N 1
ATOM 737 C CA . GLY A 1 112 ? 24.337 -12.060 12.771 1.00 16.30 111 GLY A CA 1
ATOM 738 C C . GLY A 1 112 ? 22.857 -12.135 12.421 1.00 18.61 111 GLY A C 1
ATOM 739 O O . GLY A 1 112 ? 22.266 -11.179 11.911 1.00 19.01 111 GLY A O 1
ATOM 740 N N . GLU A 1 113 ? 22.226 -13.261 12.749 1.00 18.70 112 GLU A N 1
ATOM 741 C CA . GLU A 1 113 ? 20.804 -13.421 12.487 1.00 19.89 112 GLU A CA 1
ATOM 742 C C . GLU A 1 113 ? 20.005 -12.387 13.282 1.00 19.34 112 GLU A C 1
ATOM 743 O O . GLU A 1 113 ? 20.353 -11.983 14.381 1.00 19.16 112 GLU A O 1
ATOM 745 N N . ALA A 1 114 ? 18.931 -11.969 12.675 1.00 18.61 113 ALA A N 1
ATOM 746 C CA . ALA A 1 114 ? 18.013 -11.012 13.314 1.00 18.44 113 ALA A CA 1
ATOM 747 C C . ALA A 1 114 ? 17.539 -11.570 14.621 1.00 19.25 113 ALA A C 1
ATOM 748 O O . ALA A 1 114 ? 17.115 -12.719 14.727 1.00 22.26 113 ALA A O 1
ATOM 750 N N . ILE A 1 115 ? 17.561 -10.707 15.626 1.00 17.02 114 ILE A N 1
ATOM 751 C CA . ILE A 1 115 ? 16.983 -10.975 16.941 1.00 17.66 114 ILE A CA 1
ATOM 752 C C . ILE A 1 115 ? 15.725 -10.081 17.045 1.00 16.38 114 ILE A C 1
ATOM 753 O O . ILE A 1 115 ? 15.823 -8.865 17.153 1.00 15.14 114 ILE A O 1
ATOM 758 N N . ASN A 1 116 ? 14.543 -10.697 17.021 1.00 18.60 115 ASN A N 1
ATOM 759 C CA . ASN A 1 116 ? 13.278 -9.952 17.121 1.00 19.53 115 ASN A CA 1
ATOM 760 C C . ASN A 1 116 ? 13.011 -9.580 18.584 1.00 19.73 115 ASN A C 1
ATOM 761 O O . ASN A 1 116 ? 12.713 -10.422 19.433 1.00 23.42 115 ASN A O 1
ATOM 766 N N . ILE A 1 117 ? 13.142 -8.303 18.883 1.00 16.46 116 ILE A N 1
ATOM 767 C CA . ILE A 1 117 ? 12.995 -7.819 20.259 1.00 17.02 116 ILE A CA 1
ATOM 768 C C . ILE A 1 117 ? 11.571 -7.406 20.536 1.00 20.15 116 ILE A C 1
ATOM 769 O O . ILE A 1 117 ? 10.973 -7.760 21.562 1.00 22.36 116 ILE A O 1
ATOM 787 N N . GLY A 1 119 ? 7.774 -6.396 18.266 1.00 22.48 118 GLY A N 1
ATOM 788 C CA . GLY A 1 119 ? 6.986 -6.300 17.027 1.00 25.69 118 GLY A CA 1
ATOM 789 C C . GLY A 1 119 ? 7.408 -7.313 16.006 1.00 30.45 118 GLY A C 1
ATOM 790 O O . GLY A 1 119 ? 8.128 -8.245 16.350 1.00 33.99 118 GLY A O 1
ATOM 800 N N . VAL B 1 20 ? 26.454 -5.201 19.903 1.00 11.56 19 VAL B N 1
ATOM 801 C CA . VAL B 1 20 ? 25.111 -5.532 19.409 1.00 11.88 19 VAL B CA 1
ATOM 802 C C . VAL B 1 20 ? 24.471 -4.233 18.914 1.00 12.25 19 VAL B C 1
ATOM 803 O O . VAL B 1 20 ? 24.538 -3.198 19.554 1.00 13.80 19 VAL B O 1
ATOM 807 N N . ILE B 1 21 ? 23.939 -4.283 17.709 1.00 11.62 20 ILE B N 1
ATOM 808 C CA . ILE B 1 21 ? 23.253 -3.151 17.105 1.00 11.49 20 ILE B CA 1
ATOM 809 C C . ILE B 1 21 ? 21.768 -3.388 17.207 1.00 12.73 20 ILE B C 1
ATOM 810 O O . ILE B 1 21 ? 21.276 -4.491 16.904 1.00 15.47 20 ILE B O 1
ATOM 815 N N . SER B 1 22 ? 21.054 -2.356 17.656 1.00 11.87 21 SER B N 1
ATOM 816 C CA . SER B 1 22 ? 19.587 -2.386 17.640 1.00 11.78 21 SER B CA 1
ATOM 817 C C . SER B 1 22 ? 19.111 -1.329 16.649 1.00 10.36 21 SER B C 1
ATOM 818 O O . SER B 1 22 ? 19.580 -0.213 16.602 1.00 12.00 21 SER B O 1
ATOM 821 N N . HIS B 1 23 ? 18.112 -1.731 15.887 1.00 11.07 22 HIS B N 1
ATOM 822 C CA . HIS B 1 23 ? 17.441 -0.907 14.884 1.00 11.28 22 HIS B CA 1
ATOM 823 C C . HIS B 1 23 ? 15.950 -0.948 15.177 1.00 10.13 22 HIS B C 1
ATOM 824 O O . HIS B 1 23 ? 15.309 -1.998 15.109 1.00 11.53 22 HIS B O 1
ATOM 831 N N . GLY B 1 24 ? 15.430 0.200 15.555 1.00 10.63 23 GLY B N 1
ATOM 832 C CA . GLY B 1 24 ? 14.016 0.339 15.916 1.00 10.02 23 GLY B CA 1
ATOM 833 C C . GLY B 1 24 ? 13.323 1.398 15.093 1.00 9.98 23 GLY B C 1
ATOM 834 O O . GLY B 1 24 ? 13.891 2.446 14.782 1.00 11.31 23 GLY B O 1
ATOM 835 N N . THR B 1 25 ? 12.096 1.075 14.720 1.00 10.77 24 THR B N 1
ATOM 836 C CA . THR B 1 25 ? 11.249 1.986 13.922 1.00 9.56 24 THR B CA 1
ATOM 837 C C . THR B 1 25 ? 9.881 2.098 14.560 1.00 9.82 24 THR B C 1
ATOM 838 O O . THR B 1 25 ? 9.384 1.152 15.205 1.00 10.15 24 THR B O 1
ATOM 842 N N . LEU B 1 26 ? 9.312 3.288 14.423 1.00 9.27 25 LEU B N 1
ATOM 843 C CA . LEU B 1 26 ? 7.993 3.598 14.962 1.00 8.88 25 LEU B CA 1
ATOM 844 C C . LEU B 1 26 ? 7.499 4.875 14.309 1.00 10.08 25 LEU B C 1
ATOM 845 O O . LEU B 1 26 ? 8.288 5.700 13.834 1.00 10.49 25 LEU B O 1
ATOM 850 N N . SER B 1 27 ? 6.194 5.084 14.334 1.00 10.63 26 SER B N 1
ATOM 851 C CA . SER B 1 27 ? 5.626 6.299 13.749 1.00 10.13 26 SER B CA 1
ATOM 852 C C . SER B 1 27 ? 4.416 6.789 14.503 1.00 11.62 26 SER B C 1
ATOM 853 O O . SER B 1 27 ? 3.767 6.045 15.203 1.00 11.66 26 SER B O 1
ATOM 856 N N . ALA B 1 28 ? 4.106 8.042 14.261 1.00 10.71 27 ALA B N 1
ATOM 857 C CA . ALA B 1 28 ? 2.969 8.729 14.919 1.00 11.39 27 ALA B CA 1
ATOM 858 C C . ALA B 1 28 ? 2.296 9.699 13.949 1.00 10.88 27 ALA B C 1
ATOM 859 O O . ALA B 1 28 ? 2.906 10.244 13.035 1.00 11.81 27 ALA B O 1
ATOM 861 N N . SER B 1 29 ? 1.016 9.907 14.203 1.00 11.45 28 SER B N 1
ATOM 862 C CA . SER B 1 29 ? 0.249 10.941 13.530 1.00 11.60 28 SER B CA 1
ATOM 863 C C . SER B 1 29 ? 0.747 12.302 13.973 1.00 12.17 28 SER B C 1
ATOM 864 O O . SER B 1 29 ? 1.355 12.451 15.047 1.00 12.28 28 SER B O 1
ATOM 867 N N . ALA B 1 30 ? 0.426 13.296 13.170 1.00 13.07 29 ALA B N 1
ATOM 868 C CA . ALA B 1 30 ? 0.872 14.661 13.453 1.00 14.89 29 ALA B CA 1
ATOM 869 C C . ALA B 1 30 ? 0.396 15.159 14.794 1.00 17.91 29 ALA B C 1
ATOM 870 O O . ALA B 1 30 ? 1.111 15.928 15.440 1.00 21.67 29 ALA B O 1
ATOM 872 N N . GLU B 1 31 ? -0.761 14.703 15.231 1.00 17.47 30 GLU B N 1
ATOM 873 C CA A GLU B 1 31 ? -1.388 15.045 16.562 0.50 17.74 30 GLU B CA 1
ATOM 874 C CA B GLU B 1 31 ? -1.272 15.205 16.526 0.50 18.43 30 GLU B CA 1
ATOM 875 C C . GLU B 1 31 ? -0.487 14.684 17.714 1.00 16.70 30 GLU B C 1
ATOM 876 O O . GLU B 1 31 ? -0.434 15.342 18.732 1.00 18.39 30 GLU B O 1
ATOM 887 N N . HIS B 1 32 ? 0.170 13.547 17.551 1.00 15.56 31 HIS B N 1
ATOM 888 C CA . HIS B 1 32 ? 0.971 12.962 18.620 1.00 13.64 31 HIS B CA 1
ATOM 889 C C . HIS B 1 32 ? 2.468 13.027 18.443 1.00 12.13 31 HIS B C 1
ATOM 890 O O . HIS B 1 32 ? 3.240 12.671 19.348 1.00 12.65 31 HIS B O 1
ATOM 897 N N . ALA B 1 33 ? 2.877 13.425 17.259 1.00 12.77 32 ALA B N 1
ATOM 898 C CA . ALA B 1 33 ? 4.307 13.359 16.914 1.00 11.40 32 ALA B CA 1
ATOM 899 C C . ALA B 1 33 ? 5.195 14.249 17.769 1.00 10.56 32 ALA B C 1
ATOM 900 O O . ALA B 1 33 ? 6.297 13.861 18.096 1.00 10.98 32 ALA B O 1
ATOM 902 N N . ALA B 1 34 ? 4.711 15.425 18.161 1.00 10.70 33 ALA B N 1
ATOM 903 C CA . ALA B 1 34 ? 5.540 16.291 18.978 1.00 11.22 33 ALA B CA 1
ATOM 904 C C . ALA B 1 34 ? 5.843 15.620 20.309 1.00 11.60 33 ALA B C 1
ATOM 905 O O . ALA B 1 34 ? 6.971 15.630 20.787 1.00 12.37 33 ALA B O 1
ATOM 907 N N . HIS B 1 35 ? 4.826 15.033 20.923 1.00 11.98 34 HIS B N 1
ATOM 908 C CA . HIS B 1 35 ? 5.027 14.282 22.171 1.00 12.33 34 HIS B CA 1
ATOM 909 C C . HIS B 1 35 ? 5.942 13.100 21.976 1.00 11.43 34 HIS B C 1
ATOM 910 O O . HIS B 1 35 ? 6.754 12.786 22.848 1.00 12.81 34 HIS B O 1
ATOM 917 N N . LEU B 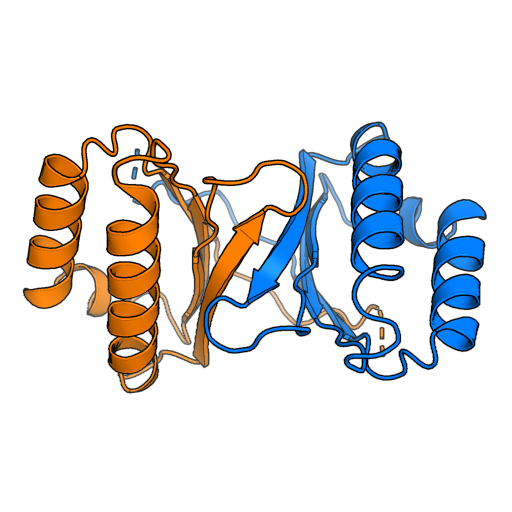1 36 ? 5.840 12.451 20.817 1.00 12.03 35 LEU B N 1
ATOM 918 C CA . LEU B 1 36 ? 6.756 11.305 20.526 1.00 10.11 35 LEU B CA 1
ATOM 919 C C . LEU B 1 36 ? 8.197 11.783 20.412 1.00 10.48 35 LEU B C 1
ATOM 920 O O . LEU B 1 36 ? 9.124 11.153 20.958 1.00 10.73 35 LEU B O 1
ATOM 925 N N . ARG B 1 37 ? 8.403 12.890 19.711 1.00 10.50 36 ARG B N 1
ATOM 926 C CA . ARG B 1 37 ? 9.773 13.437 19.587 1.00 10.73 36 ARG B CA 1
ATOM 927 C C . ARG B 1 37 ? 10.360 13.734 20.965 1.00 10.83 36 ARG B C 1
ATOM 928 O O . ARG B 1 37 ? 11.521 13.422 21.239 1.00 11.57 36 ARG B O 1
ATOM 936 N N . GLN B 1 38 ? 9.571 14.387 21.835 1.00 10.75 37 GLN B N 1
ATOM 937 C CA . GLN B 1 38 ? 10.068 14.717 23.175 1.00 11.48 37 GLN B CA 1
ATOM 938 C C . GLN B 1 38 ? 10.383 13.479 23.992 1.00 11.57 37 GLN B C 1
ATOM 939 O O . GLN B 1 38 ? 11.377 13.402 24.667 1.00 13.53 37 GLN B O 1
ATOM 945 N N . LEU B 1 39 ? 9.514 12.504 23.899 1.00 11.11 38 LEU B N 1
ATOM 946 C CA . LEU B 1 39 ? 9.737 11.202 24.563 1.00 10.56 38 LEU B CA 1
ATOM 947 C C . LEU B 1 39 ? 11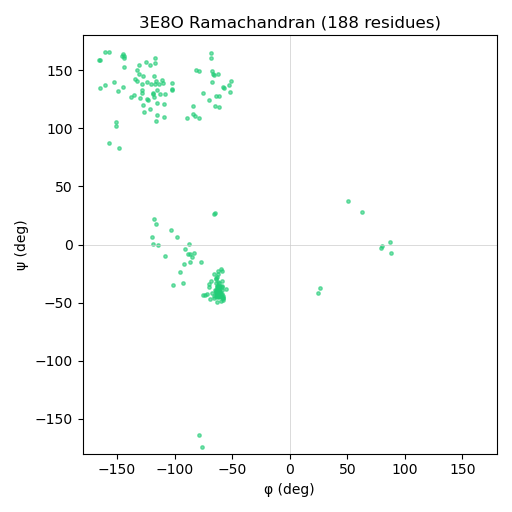.028 10.553 24.106 1.00 11.35 38 LEU B C 1
ATOM 948 O O . LEU B 1 39 ? 11.804 10.061 24.904 1.00 12.46 38 LEU B O 1
ATOM 953 N N . LEU B 1 40 ? 11.240 10.549 22.793 1.00 10.85 39 LEU B N 1
ATOM 954 C CA . LEU B 1 40 ? 12.426 9.898 22.221 1.00 10.75 39 LEU B CA 1
ATOM 955 C C . LEU B 1 40 ? 13.696 10.596 22.697 1.00 10.63 39 LEU B C 1
ATOM 956 O O . LEU B 1 40 ? 14.677 9.949 23.053 1.00 11.23 39 LEU B O 1
ATOM 961 N N . VAL B 1 41 ? 13.688 11.929 22.685 1.00 11.68 40 VAL B N 1
ATOM 962 C CA . VAL B 1 41 ? 14.866 12.697 23.118 1.00 12.06 40 VAL B CA 1
ATOM 963 C C . VAL B 1 41 ? 15.162 12.414 24.605 1.00 11.63 40 VAL B C 1
ATOM 964 O O . VAL B 1 41 ? 16.291 12.261 25.016 1.00 13.60 40 VAL B O 1
ATOM 968 N N . HIS B 1 42 ? 14.100 12.328 25.385 1.00 12.41 41 HIS B N 1
ATOM 969 C CA . HIS B 1 42 ? 14.226 12.072 26.815 1.00 13.53 41 HIS B CA 1
ATOM 970 C C . HIS B 1 42 ? 14.852 10.695 27.047 1.00 13.48 41 HIS B C 1
ATOM 971 O O . HIS B 1 42 ? 15.794 10.557 27.819 1.00 15.12 41 HIS B O 1
ATOM 978 N N . ILE B 1 43 ? 14.326 9.673 26.385 1.00 13.42 42 ILE B N 1
ATOM 979 C CA . ILE B 1 43 ? 14.834 8.311 26.540 1.00 14.12 42 ILE B CA 1
ATOM 980 C C . ILE B 1 43 ? 16.276 8.221 26.085 1.00 12.50 42 ILE B C 1
ATOM 981 O O . ILE B 1 43 ? 17.075 7.525 26.691 1.00 12.75 42 ILE B O 1
ATOM 986 N N . ALA B 1 44 ? 16.611 8.912 25.002 1.00 11.96 43 ALA B N 1
ATOM 987 C CA . ALA B 1 44 ? 17.983 8.872 24.498 1.00 12.58 43 ALA B CA 1
ATOM 988 C C . ALA B 1 44 ? 18.952 9.469 25.529 1.00 13.31 43 ALA B C 1
ATOM 989 O O . ALA B 1 44 ? 19.993 8.904 25.781 1.00 14.05 43 ALA B O 1
ATOM 991 N N . GLN B 1 45 ? 18.566 10.588 26.135 1.00 13.43 44 GLN B N 1
ATOM 992 C CA . GLN B 1 45 ? 19.420 11.275 27.113 1.00 14.26 44 GLN B CA 1
ATOM 993 C C . GLN B 1 45 ? 19.685 10.380 28.309 1.00 13.74 44 GLN B C 1
ATOM 994 O O . GLN B 1 45 ? 20.785 10.297 28.828 1.00 15.93 44 GLN B O 1
ATOM 997 N N . ALA B 1 46 ? 18.660 9.689 28.727 1.00 12.98 45 ALA B N 1
ATOM 998 C CA . ALA B 1 46 ? 18.783 8.771 29.840 1.00 13.63 45 ALA B CA 1
ATOM 999 C C . ALA B 1 46 ? 19.622 7.570 29.477 1.00 12.30 45 ALA B C 1
ATOM 1000 O O . ALA B 1 46 ? 20.450 7.112 30.262 1.00 12.83 45 ALA B O 1
ATOM 1002 N N . THR B 1 47 ? 19.347 6.988 28.320 1.00 13.05 46 THR B N 1
ATOM 1003 C CA . THR B 1 47 ? 19.955 5.694 27.967 1.00 12.76 46 THR B CA 1
ATOM 1004 C C . THR B 1 47 ? 21.426 5.782 27.735 1.00 12.42 46 THR B C 1
ATOM 1005 O O . THR B 1 47 ? 22.195 4.860 28.066 1.00 12.22 46 THR B O 1
ATOM 1009 N N . ARG B 1 48 ? 21.856 6.939 27.249 1.00 11.96 47 ARG B N 1
ATOM 1010 C CA . ARG B 1 48 ? 23.279 7.164 26.994 1.00 13.53 47 ARG B CA 1
ATOM 1011 C C . ARG B 1 48 ? 24.155 7.016 28.226 1.00 14.31 47 ARG B C 1
ATOM 1012 O O . ARG B 1 48 ? 25.340 6.766 28.143 1.00 15.01 47 ARG B O 1
ATOM 1020 N N . GLN B 1 49 ? 23.531 7.173 29.382 1.00 13.37 48 GLN B N 1
ATOM 1021 C CA . GLN B 1 49 ? 24.261 7.074 30.659 1.00 14.13 48 GLN B CA 1
ATOM 1022 C C . GLN B 1 49 ? 24.357 5.653 31.189 1.00 13.51 48 GLN B C 1
ATOM 1023 O O . GLN B 1 49 ? 25.056 5.399 32.180 1.00 14.66 48 GLN B O 1
ATOM 1029 N N . GLU B 1 50 ? 23.651 4.732 30.546 1.00 12.13 49 GLU B N 1
ATOM 1030 C CA . GLU B 1 50 ? 23.562 3.334 31.042 1.00 11.69 49 GLU B CA 1
ATOM 1031 C C . GLU B 1 50 ? 24.777 2.515 30.714 1.00 12.35 49 GLU B C 1
ATOM 1032 O O . GLU B 1 50 ? 25.438 2.682 29.707 1.00 13.15 49 GLU B O 1
ATOM 1038 N N . ASP B 1 51 ? 25.051 1.575 31.588 1.00 12.01 50 ASP B N 1
ATOM 1039 C CA A ASP B 1 51 ? 26.198 0.668 31.396 0.50 12.2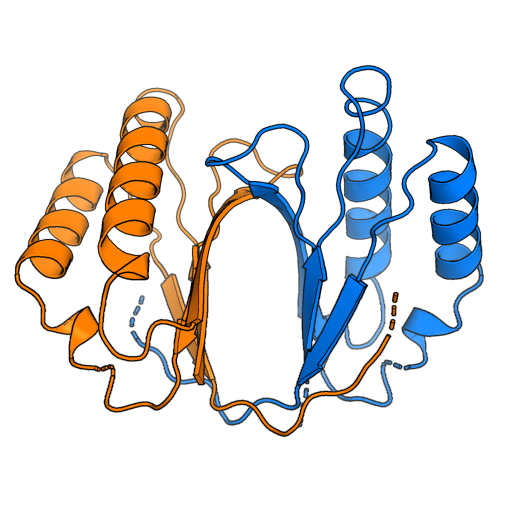2 50 ASP B CA 1
ATOM 1040 C CA B ASP B 1 51 ? 26.169 0.667 31.412 0.50 12.12 50 ASP B CA 1
ATOM 1041 C C . ASP B 1 51 ? 26.120 -0.036 30.067 1.00 11.57 50 ASP B C 1
ATOM 1042 O O . ASP B 1 51 ? 25.106 -0.626 29.710 1.00 12.20 50 ASP B O 1
ATOM 1051 N N . GLY B 1 52 ? 27.223 0.011 29.348 1.00 11.95 51 GLY B N 1
ATOM 1052 C CA . GLY B 1 52 ? 27.316 -0.676 28.074 1.00 12.90 51 GLY B CA 1
ATOM 1053 C C . GLY B 1 52 ? 26.684 0.020 26.895 1.00 12.24 51 GLY B C 1
ATOM 1054 O O . GLY B 1 52 ? 26.767 -0.487 25.791 1.00 11.94 51 GLY B O 1
ATOM 1055 N N . CYS B 1 53 ? 26.071 1.180 27.135 1.00 11.08 52 CYS B N 1
ATOM 1056 C CA . CYS B 1 53 ? 25.453 1.912 26.018 1.00 10.91 52 CYS B CA 1
ATOM 1057 C C . CYS B 1 53 ? 26.515 2.752 25.317 1.00 11.96 52 CYS B C 1
ATOM 1058 O O . CYS B 1 53 ? 27.053 3.694 25.867 1.00 15.60 52 CYS B O 1
ATOM 1061 N N . LEU B 1 54 ? 26.829 2.377 24.095 1.00 11.36 53 LEU B N 1
ATOM 1062 C CA . LEU B 1 54 ? 27.852 3.055 23.320 1.00 11.86 53 LEU B CA 1
ATOM 1063 C C . LEU B 1 54 ? 27.281 4.153 22.458 1.00 11.50 53 LEU B C 1
ATOM 1064 O O . LEU B 1 54 ? 27.956 5.141 22.127 1.00 15.19 53 LEU B O 1
ATOM 1069 N N . LEU B 1 55 ? 26.069 3.931 21.996 1.00 10.12 54 LEU B N 1
ATOM 1070 C CA . LEU B 1 55 ? 25.397 4.881 21.110 1.00 10.83 54 LEU B CA 1
ATOM 1071 C C . LEU B 1 55 ? 23.907 4.726 21.288 1.00 9.49 54 LEU B C 1
ATOM 1072 O O . LEU B 1 55 ? 23.373 3.609 21.330 1.00 10.04 54 LEU B O 1
ATOM 1077 N N . TYR B 1 56 ? 23.222 5.860 21.299 1.00 9.80 55 TYR B N 1
ATOM 1078 C CA . TYR B 1 56 ? 21.758 5.834 21.318 1.00 9.56 55 TYR B CA 1
ATOM 1079 C C . TYR B 1 56 ? 21.265 7.110 20.613 1.00 10.14 55 TYR B C 1
ATOM 1080 O O . TYR B 1 56 ? 21.342 8.194 21.171 1.00 12.43 55 TYR B O 1
ATOM 1089 N N . LEU B 1 57 ? 20.836 6.949 19.365 1.00 8.98 56 LEU B N 1
ATOM 1090 C CA . LEU B 1 57 ? 20.384 8.059 18.551 1.00 8.70 56 LEU B CA 1
ATOM 1091 C C . LEU B 1 57 ? 18.935 7.869 18.213 1.00 10.25 56 LEU B C 1
ATOM 1092 O O . LEU B 1 57 ? 18.482 6.786 17.859 1.00 10.77 56 LEU B O 1
ATOM 1097 N N . VAL B 1 58 ? 18.221 8.975 18.298 1.00 9.57 57 VAL B N 1
ATOM 1098 C CA . VAL B 1 58 ? 16.833 9.042 17.888 1.00 8.87 57 VAL B CA 1
ATOM 1099 C C . VAL B 1 58 ? 16.703 10.039 16.746 1.00 8.49 57 VAL B C 1
ATOM 1100 O O . VAL B 1 58 ? 17.199 11.146 16.839 1.00 10.27 57 VAL B O 1
ATOM 1104 N N . SER B 1 59 ? 16.093 9.614 15.636 1.00 9.02 58 SER B N 1
ATOM 1105 C CA . SER B 1 59 ? 16.082 10.437 14.424 1.00 8.27 58 SER B CA 1
ATOM 1106 C C . SER B 1 59 ? 14.756 10.285 13.685 1.00 7.33 58 SER B C 1
ATOM 1107 O O . SER B 1 59 ? 13.993 9.381 13.944 1.00 9.59 58 SER B O 1
ATOM 1110 N N . GLU B 1 60 ? 14.509 11.239 12.805 1.00 8.36 59 GLU B N 1
ATOM 1111 C CA . GLU B 1 60 ? 13.309 11.303 12.009 1.00 8.58 59 GLU B CA 1
ATOM 1112 C C . GLU B 1 60 ? 13.652 11.143 10.541 1.00 7.69 59 GLU B C 1
ATOM 1113 O O . GLU B 1 60 ? 14.508 11.845 10.001 1.00 8.81 59 GLU B O 1
ATOM 1119 N N . ASP B 1 61 ? 12.872 10.266 9.908 1.00 8.24 60 ASP B N 1
ATOM 1120 C CA . ASP B 1 61 ? 13.042 9.911 8.499 1.00 8.86 60 ASP B CA 1
ATOM 1121 C C . ASP B 1 61 ? 12.783 11.102 7.616 1.00 10.46 60 ASP B C 1
ATOM 1122 O O . ASP B 1 61 ? 11.684 11.657 7.629 1.00 11.81 60 ASP B O 1
ATOM 1127 N N . LEU B 1 62 ? 13.791 11.512 6.854 1.00 9.76 61 LEU B N 1
ATOM 1128 C CA . LEU B 1 62 ? 13.623 12.651 5.969 1.00 10.20 61 LEU B CA 1
ATOM 1129 C C . LEU B 1 62 ? 12.639 12.390 4.856 1.00 12.57 61 LEU B C 1
ATOM 1130 O O . LEU B 1 62 ? 12.077 13.318 4.333 1.00 14.26 61 LEU B O 1
ATOM 1135 N N . SER B 1 63 ? 12.488 11.128 4.511 1.00 12.55 62 SER B N 1
ATOM 1136 C CA . SER B 1 63 ? 11.617 10.683 3.395 1.00 14.04 62 SER B CA 1
ATOM 1137 C C . SER B 1 63 ? 10.195 10.490 3.854 1.00 15.23 62 SER B C 1
ATOM 1138 O O . SER B 1 63 ? 9.288 10.375 3.029 1.00 17.84 62 SER B O 1
ATOM 1141 N N . GLN B 1 64 ? 9.999 10.426 5.169 1.00 14.90 63 GLN B N 1
ATOM 1142 C CA . GLN B 1 64 ? 8.700 10.150 5.804 1.00 14.20 63 GLN B CA 1
ATOM 1143 C C . GLN B 1 64 ? 8.521 10.847 7.150 1.00 12.65 63 GLN B C 1
ATOM 1144 O O . GLN B 1 64 ? 8.736 10.257 8.200 1.00 12.07 63 GLN B O 1
ATOM 1150 N N . PRO B 1 65 ? 8.115 12.099 7.131 1.00 12.62 64 PRO B N 1
ATOM 1151 C CA . PRO B 1 65 ? 7.837 12.814 8.391 1.00 14.00 64 PRO B CA 1
ATOM 1152 C C . PRO B 1 65 ? 6.904 12.024 9.301 1.00 12.96 64 PRO B C 1
ATOM 1153 O O . PRO B 1 65 ? 5.991 11.343 8.830 1.00 13.78 64 PRO B O 1
ATOM 1157 N N . GLY B 1 66 ? 7.200 12.071 10.601 1.00 11.88 65 GLY B N 1
ATOM 1158 C CA . GLY B 1 66 ? 6.436 11.303 11.588 1.00 11.70 65 GLY B CA 1
ATOM 1159 C C . GLY B 1 66 ? 6.930 9.903 11.822 1.00 10.73 65 GLY B C 1
ATOM 1160 O O . GLY B 1 66 ? 6.383 9.199 12.667 1.00 11.63 65 GLY B O 1
ATOM 1161 N N . HIS B 1 67 ? 7.890 9.470 11.007 1.00 10.18 66 HIS B N 1
ATOM 1162 C CA . HIS B 1 67 ? 8.508 8.163 11.188 1.00 10.35 66 HIS B CA 1
ATOM 1163 C C . HIS B 1 67 ? 9.872 8.342 11.836 1.00 8.36 66 HIS B C 1
ATOM 1164 O O . HIS B 1 67 ? 10.685 9.149 11.375 1.00 10.40 66 HIS B O 1
ATOM 1171 N N . PHE B 1 68 ? 10.113 7.523 12.846 1.00 8.32 67 PHE B N 1
ATOM 1172 C CA . PHE B 1 68 ? 11.308 7.624 13.664 1.00 9.33 67 PHE B CA 1
ATOM 1173 C C . PHE B 1 68 ? 12.143 6.382 13.670 1.00 8.27 67 PHE B C 1
ATOM 1174 O O . PHE B 1 68 ? 11.648 5.291 13.448 1.00 10.25 67 PHE B O 1
ATOM 1182 N N . LEU B 1 69 ? 13.425 6.589 13.935 1.00 8.87 68 LEU B N 1
ATOM 1183 C CA A LEU B 1 69 ? 14.414 5.530 14.012 0.50 7.93 68 LEU B CA 1
ATOM 1184 C CA B LEU B 1 69 ? 14.424 5.531 14.035 0.50 8.79 68 LEU B CA 1
ATOM 1185 C C . LEU B 1 69 ? 15.145 5.641 15.355 1.00 9.05 68 LEU B C 1
ATOM 1186 O O . LEU B 1 69 ? 15.553 6.737 15.781 1.00 10.03 68 LEU B O 1
ATOM 1195 N N . ILE B 1 70 ? 15.330 4.491 15.987 1.00 8.74 69 ILE B N 1
ATOM 1196 C CA . ILE B 1 70 ? 16.092 4.350 17.235 1.00 9.02 69 ILE B CA 1
ATOM 1197 C C . ILE B 1 70 ? 17.293 3.484 16.897 1.00 10.40 69 ILE B C 1
ATOM 1198 O O . ILE B 1 70 ? 17.163 2.323 16.559 1.00 10.85 69 ILE B O 1
ATOM 1203 N N . THR B 1 71 ? 18.458 4.100 16.929 1.00 9.58 70 THR B N 1
ATOM 1204 C CA . THR B 1 71 ? 19.719 3.432 16.574 1.00 8.95 70 THR B CA 1
ATOM 1205 C C . THR B 1 71 ? 20.517 3.250 17.848 1.00 8.78 70 THR B C 1
ATOM 1206 O O . THR B 1 71 ? 20.880 4.240 18.495 1.00 9.97 70 THR B O 1
ATOM 1210 N N . GLU B 1 72 ? 20.838 1.989 18.188 1.00 9.22 71 GLU B N 1
ATOM 1211 C CA . GLU B 1 72 ? 21.541 1.733 19.465 1.00 9.97 71 GLU B CA 1
ATOM 1212 C C . GLU B 1 72 ? 22.690 0.813 19.214 1.00 10.05 71 GLU B C 1
ATOM 1213 O O . GLU B 1 72 ? 22.617 -0.152 18.451 1.00 11.29 71 GLU B O 1
ATOM 1219 N N . HIS B 1 73 ? 23.781 1.114 19.902 1.00 10.36 72 HIS B N 1
ATOM 1220 C CA . HIS B 1 73 ? 24.939 0.225 19.922 1.00 11.47 72 HIS B CA 1
ATOM 1221 C C . HIS B 1 73 ? 25.215 -0.116 21.379 1.00 10.93 72 HIS B C 1
ATOM 1222 O O . HIS B 1 73 ? 25.383 0.768 22.192 1.00 10.66 72 HIS B O 1
ATOM 1229 N N . TRP B 1 74 ? 25.242 -1.406 21.692 1.00 10.45 73 TRP B N 1
ATOM 1230 C CA . TRP B 1 74 ? 25.492 -1.933 23.050 1.00 10.53 73 TRP B CA 1
ATOM 1231 C C . TRP B 1 74 ? 26.775 -2.748 23.069 1.00 10.87 73 TRP B C 1
ATOM 1232 O O . TRP B 1 74 ? 27.073 -3.482 22.153 1.00 10.43 73 TRP B O 1
ATOM 1243 N N . ASP B 1 75 ? 27.538 -2.609 24.141 1.00 10.36 74 ASP B N 1
ATOM 1244 C CA . ASP B 1 75 ? 28.803 -3.316 24.254 1.00 11.83 74 ASP B CA 1
ATOM 1245 C C . ASP B 1 75 ? 28.652 -4.838 24.172 1.00 10.92 74 ASP B C 1
ATOM 1246 O O . ASP B 1 75 ? 29.525 -5.576 23.685 1.00 13.32 74 ASP B O 1
ATOM 1251 N N . ASN B 1 76 ? 27.551 -5.328 24.727 1.00 11.74 75 ASN B N 1
ATOM 1252 C CA . ASN B 1 76 ? 27.270 -6.751 24.758 1.00 12.03 75 ASN B CA 1
ATOM 1253 C C . ASN B 1 76 ? 25.760 -6.960 24.921 1.00 11.90 75 ASN B C 1
ATOM 1254 O O . ASN B 1 76 ? 25.033 -6.059 25.277 1.00 12.26 75 ASN B O 1
ATOM 1259 N N . LEU B 1 77 ? 25.339 -8.172 24.671 1.00 11.89 76 LEU B N 1
ATOM 1260 C CA . LEU B 1 77 ? 23.930 -8.549 24.653 1.00 12.17 76 LEU B CA 1
ATOM 1261 C C . LEU B 1 77 ? 23.335 -8.373 26.036 1.00 12.50 76 LEU B C 1
ATOM 1262 O O . LEU B 1 77 ? 22.218 -7.861 26.200 1.00 12.49 76 LEU B O 1
ATOM 1267 N N . GLY B 1 78 ? 24.084 -8.757 27.048 1.00 13.03 77 GLY B N 1
ATOM 1268 C CA . GLY B 1 78 ? 23.546 -8.633 28.395 1.00 12.34 77 GLY B CA 1
ATOM 1269 C C . GLY B 1 78 ? 23.248 -7.216 28.800 1.00 11.90 77 GLY B C 1
ATOM 1270 O O . GLY B 1 78 ? 22.314 -6.951 29.518 1.00 11.58 77 GLY B O 1
ATOM 1271 N N . ALA B 1 79 ? 24.083 -6.288 28.344 1.00 11.78 78 ALA B N 1
ATOM 1272 C CA . ALA B 1 79 ? 23.873 -4.876 28.669 1.00 11.23 78 ALA B CA 1
ATOM 1273 C C . ALA B 1 79 ? 22.579 -4.386 28.025 1.00 11.58 78 ALA B C 1
ATOM 1274 O O . ALA B 1 79 ? 21.817 -3.603 28.631 1.00 11.18 78 ALA B O 1
ATOM 1284 N N . HIS B 1 81 ? 20.010 -6.370 27.271 1.00 10.40 80 HIS B N 1
ATOM 1285 C CA . HIS B 1 81 ? 18.937 -6.993 28.023 1.00 11.82 80 HIS B CA 1
ATOM 1286 C C . HIS B 1 81 ? 18.606 -6.239 29.315 1.00 11.88 80 HIS B C 1
ATOM 1287 O O . HIS B 1 81 ? 17.457 -6.104 29.696 1.00 11.86 80 HIS B O 1
ATOM 1294 N N . THR B 1 82 ? 19.654 -5.802 30.001 1.00 10.56 81 THR B N 1
ATOM 1295 C CA . THR B 1 82 ? 19.499 -5.034 31.255 1.00 10.98 81 THR B CA 1
ATOM 1296 C C . THR B 1 82 ? 18.697 -3.772 30.971 1.00 10.35 81 THR B C 1
ATOM 1297 O O . THR B 1 82 ? 17.782 -3.423 31.688 1.00 11.95 81 THR B O 1
ATOM 1301 N N . HIS B 1 83 ? 19.039 -3.098 29.898 1.00 9.73 82 HIS B N 1
ATOM 1302 C CA . HIS B 1 83 ? 18.301 -1.914 29.479 1.00 11.18 82 HIS B CA 1
ATOM 1303 C C . HIS B 1 83 ? 16.841 -2.247 29.210 1.00 12.27 82 HIS B C 1
ATOM 1304 O O . HIS B 1 83 ? 15.943 -1.525 29.649 1.00 12.45 82 HIS B O 1
ATOM 1311 N N . LEU B 1 84 ? 16.596 -3.308 28.440 1.00 11.54 83 LEU B N 1
ATOM 1312 C CA . LEU B 1 84 ? 15.231 -3.658 28.057 1.00 13.08 83 LEU B CA 1
ATOM 1313 C C . LEU B 1 84 ? 14.325 -4.003 29.240 1.00 13.51 83 LEU B C 1
ATOM 1314 O O . LEU B 1 84 ? 13.120 -3.905 29.154 1.00 15.25 83 LEU B O 1
ATOM 1319 N N . ALA B 1 85 ? 14.941 -4.397 30.328 1.00 12.92 84 ALA B N 1
ATOM 1320 C CA . ALA B 1 85 ? 14.253 -4.809 31.537 1.00 13.40 84 ALA B CA 1
ATOM 1321 C C . ALA B 1 85 ? 13.958 -3.656 32.487 1.00 13.24 84 ALA B C 1
ATOM 1322 O O . ALA B 1 85 ? 13.287 -3.847 33.499 1.00 16.95 84 ALA B O 1
ATOM 1324 N N . LEU B 1 86 ? 14.486 -2.481 32.204 1.00 13.62 85 LEU B N 1
ATOM 1325 C CA . LEU B 1 86 ? 14.345 -1.334 33.101 1.00 13.31 85 LEU B CA 1
ATOM 1326 C C . LEU B 1 86 ? 12.901 -0.860 33.221 1.00 13.78 85 LEU B C 1
ATOM 1327 O O . LEU B 1 86 ? 12.120 -0.900 32.259 1.00 15.97 85 LEU B O 1
ATOM 1332 N N . PRO B 1 87 ? 12.529 -0.386 34.412 1.00 16.20 86 PRO B N 1
ATOM 1333 C CA . PRO B 1 87 ? 11.163 0.095 34.569 1.00 17.94 86 PRO B CA 1
ATOM 1334 C C . PRO B 1 87 ? 10.871 1.276 3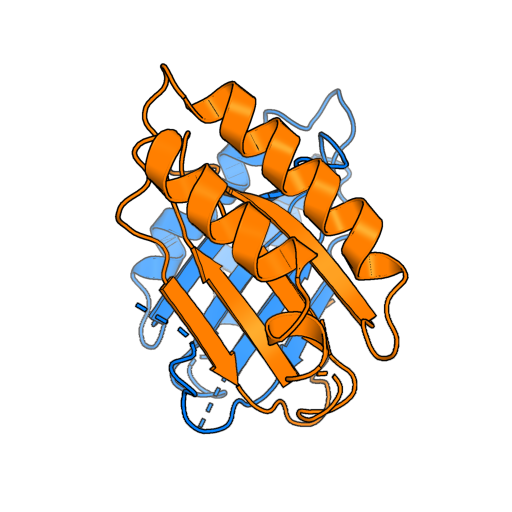3.664 1.00 18.96 86 PRO B C 1
ATOM 1335 O O . PRO B 1 87 ? 9.762 1.431 33.200 1.00 20.97 86 PRO B O 1
ATOM 1339 N N . GLY B 1 88 ? 11.875 2.085 33.409 1.00 17.85 87 GLY B N 1
ATOM 1340 C CA . GLY B 1 88 ? 11.730 3.254 32.562 1.00 19.52 87 GLY B CA 1
ATOM 1341 C C . GLY B 1 88 ? 11.384 2.875 31.143 1.00 18.08 87 GLY B C 1
ATOM 1342 O O . GLY B 1 88 ? 10.681 3.588 30.404 1.00 18.97 87 GLY B O 1
ATOM 1343 N N . VAL B 1 89 ? 11.902 1.740 30.721 1.00 16.95 88 VAL B N 1
ATOM 1344 C CA . VAL B 1 89 ? 11.603 1.254 29.371 1.00 15.85 88 VAL B CA 1
ATOM 1345 C C . VAL B 1 89 ? 10.169 0.770 29.278 1.00 17.74 88 VAL B C 1
ATOM 1346 O O . VAL B 1 89 ? 9.444 1.064 28.326 1.00 18.36 88 VAL B O 1
ATOM 1350 N N . THR B 1 90 ? 9.737 0.056 30.299 1.00 18.73 89 THR B N 1
ATOM 1351 C CA . THR B 1 90 ? 8.360 -0.437 30.326 1.00 20.87 89 THR B CA 1
ATOM 1352 C C . THR B 1 90 ? 7.416 0.732 30.269 1.00 20.39 89 THR B C 1
ATOM 1353 O O . THR B 1 90 ? 6.415 0.743 29.555 1.00 21.83 89 THR B O 1
ATOM 1357 N N . GLN B 1 91 ? 7.763 1.746 31.032 1.00 18.92 90 GLN B N 1
ATOM 1358 C CA . GLN B 1 91 ? 6.938 2.961 31.067 1.00 19.98 90 GLN B CA 1
ATOM 1359 C C . GLN B 1 91 ? 6.920 3.676 29.730 1.00 18.19 90 GLN B C 1
ATOM 1360 O O . GLN B 1 91 ? 5.905 4.181 29.314 1.00 19.56 90 GLN B O 1
ATOM 1366 N N . ALA B 1 92 ? 8.051 3.712 29.056 1.00 15.95 91 ALA B N 1
ATOM 1367 C CA . ALA B 1 92 ? 8.102 4.366 27.731 1.00 16.00 91 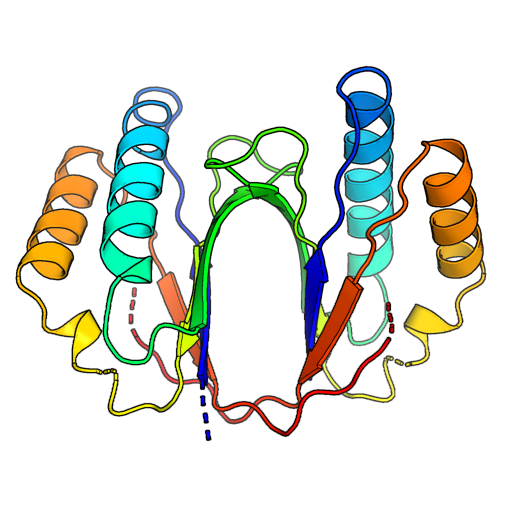ALA B CA 1
ATOM 1368 C C . ALA B 1 92 ? 7.210 3.635 26.752 1.00 15.29 91 ALA B C 1
ATOM 1369 O O . ALA B 1 92 ? 6.568 4.253 25.911 1.00 15.84 91 ALA B O 1
ATOM 1371 N N . ILE B 1 93 ? 7.234 2.322 26.799 1.00 17.45 92 ILE B N 1
ATOM 1372 C CA . ILE B 1 93 ? 6.391 1.499 25.913 1.00 20.12 92 ILE B CA 1
ATOM 1373 C C . ILE B 1 93 ? 4.905 1.770 26.162 1.00 22.36 92 ILE B C 1
ATOM 1374 O O . ILE B 1 93 ? 4.098 1.939 25.229 1.00 22.19 92 ILE B O 1
ATOM 1379 N N . ASP B 1 94 ? 4.532 1.843 27.427 1.00 22.31 93 ASP B N 1
ATOM 1380 C CA . ASP B 1 94 ? 3.144 2.176 27.751 1.00 25.36 93 ASP B CA 1
ATOM 1381 C C . ASP B 1 94 ? 2.790 3.562 27.247 1.00 22.40 93 ASP B C 1
ATOM 1382 O O . ASP B 1 94 ? 1.687 3.788 26.708 1.00 24.16 93 ASP B O 1
ATOM 1387 N N . ALA B 1 95 ? 3.750 4.478 27.347 1.00 19.66 94 ALA B N 1
ATOM 1388 C CA . ALA B 1 95 ? 3.546 5.844 26.857 1.00 17.39 94 ALA B CA 1
ATOM 1389 C C . ALA B 1 95 ? 3.259 5.838 25.351 1.00 17.90 94 ALA B C 1
ATOM 1390 O O . ALA B 1 95 ? 2.416 6.580 24.865 1.00 18.55 94 ALA B O 1
ATOM 1392 N N . LEU B 1 96 ? 3.960 4.987 24.621 1.00 15.98 95 LEU B N 1
ATOM 1393 C CA . LEU B 1 96 ? 3.775 4.944 23.170 1.00 16.03 95 LEU B CA 1
ATOM 1394 C C . LEU B 1 96 ? 2.359 4.562 22.866 1.00 18.79 95 LEU B C 1
ATOM 1395 O O . LEU B 1 96 ? 1.757 5.031 21.919 1.00 17.78 95 LEU B O 1
ATOM 1400 N N . LYS B 1 97 ? 1.838 3.671 23.678 1.00 20.81 96 LYS B N 1
ATOM 1401 C CA . LYS B 1 97 ? 0.519 3.097 23.418 1.00 24.12 96 LYS B CA 1
ATOM 1402 C C . LYS B 1 97 ? -0.490 4.195 23.472 1.00 24.50 96 LYS B C 1
ATOM 1403 O O . LYS B 1 97 ? -1.403 4.266 22.635 1.00 24.49 96 LYS B O 1
ATOM 1409 N N . HIS B 1 98 ? -0.249 5.115 24.381 1.00 22.72 97 HIS B N 1
ATOM 1410 C CA . HIS B 1 98 ? -1.173 6.206 24.615 1.00 24.68 97 HIS B CA 1
ATOM 1411 C C . HIS B 1 98 ? -0.936 7.449 23.710 1.00 22.17 97 HIS B C 1
ATOM 1412 O O . HIS B 1 98 ? -1.650 8.454 23.733 1.00 22.82 97 HIS B O 1
ATOM 1419 N N . LEU B 1 99 ? 0.063 7.317 22.867 1.00 16.72 98 LEU B N 1
ATOM 1420 C CA . LEU B 1 99 ? 0.307 8.275 21.775 1.00 15.36 98 LEU B CA 1
ATOM 1421 C C . LEU B 1 99 ? -0.175 7.644 20.472 1.00 14.52 98 LEU B C 1
ATOM 1422 O O . LEU B 1 99 ? 0.118 8.143 19.391 1.00 13.89 98 LEU B O 1
ATOM 1427 N N . ASN B 1 100 ? -0.908 6.552 20.576 1.00 15.63 99 ASN B N 1
ATOM 1428 C CA . ASN B 1 100 ? -1.460 5.880 19.402 1.00 15.95 99 ASN B CA 1
ATOM 1429 C C . ASN B 1 100 ? -0.430 5.342 18.429 1.00 14.67 99 ASN B C 1
ATOM 1430 O O . ASN B 1 100 ? -0.625 5.251 17.232 1.00 16.36 99 ASN B O 1
ATOM 1435 N N . VAL B 1 101 ? 0.722 5.015 18.984 1.00 13.77 100 VAL B N 1
ATOM 1436 C CA . VAL B 1 101 ? 1.758 4.337 18.223 1.00 13.50 100 VAL B CA 1
ATOM 1437 C C . VAL B 1 101 ? 1.485 2.865 18.232 1.00 14.58 100 VAL B C 1
ATOM 1438 O O . VAL B 1 101 ? 1.409 2.258 19.272 1.00 17.22 100 VAL B O 1
ATOM 1442 N N . THR B 1 102 ? 1.283 2.287 17.055 1.00 13.04 101 THR B N 1
ATOM 1443 C CA . THR B 1 102 ? 0.960 0.871 16.939 1.00 15.09 101 THR B CA 1
ATOM 1444 C C . THR B 1 102 ? 1.961 0.036 16.152 1.00 16.19 101 THR B C 1
ATOM 1445 O O . THR B 1 102 ? 1.769 -1.177 15.985 1.00 18.35 101 THR B O 1
ATOM 1449 N N . ASP B 1 103 ? 3.032 0.675 15.664 1.00 14.23 102 ASP B N 1
ATOM 1450 C CA . ASP B 1 103 ? 3.966 0.051 14.735 1.00 13.32 102 ASP B CA 1
ATOM 1451 C C . ASP B 1 103 ? 5.412 -0.084 15.250 1.00 12.95 102 ASP B C 1
ATOM 1452 O O . ASP B 1 103 ? 6.333 -0.263 14.476 1.00 14.10 102 ASP B O 1
ATOM 1457 N N . LEU B 1 104 ? 5.609 -0.058 16.541 1.00 13.13 103 LEU B N 1
ATOM 1458 C CA . LEU B 1 104 ? 6.970 -0.245 17.068 1.00 12.98 103 LEU B CA 1
ATOM 1459 C C . LEU B 1 104 ? 7.533 -1.608 16.699 1.00 12.54 103 LEU B C 1
ATOM 1460 O O . LEU B 1 104 ? 6.919 -2.648 16.923 1.00 15.92 103 LEU B O 1
ATOM 1465 N N . LYS B 1 105 ? 8.719 -1.575 16.125 1.00 10.68 104 LYS B N 1
ATOM 1466 C CA . LYS B 1 105 ? 9.467 -2.782 15.730 1.00 11.36 104 LYS B CA 1
ATOM 1467 C C . LYS B 1 105 ? 10.927 -2.576 16.098 1.00 11.76 104 LYS B C 1
ATOM 1468 O O . LYS B 1 105 ? 11.516 -1.572 15.753 1.00 13.41 104 LYS B O 1
ATOM 1474 N N . ILE B 1 106 ? 11.473 -3.528 16.838 1.00 11.53 105 ILE B N 1
ATOM 1475 C CA . ILE B 1 106 ? 12.865 -3.476 17.234 1.00 12.65 105 ILE B CA 1
ATOM 1476 C C . ILE B 1 106 ? 13.529 -4.793 16.909 1.00 11.99 105 ILE B C 1
ATOM 1477 O O . ILE B 1 106 ? 13.017 -5.852 17.280 1.00 12.27 105 ILE B O 1
ATOM 1482 N N . THR B 1 107 ? 14.625 -4.687 16.163 1.00 11.45 106 THR B N 1
ATOM 1483 C CA . THR B 1 107 ? 15.420 -5.843 15.740 1.00 10.94 106 THR B CA 1
ATOM 1484 C C . THR B 1 107 ? 16.866 -5.579 16.107 1.00 11.71 106 THR B C 1
ATOM 1485 O O . THR B 1 107 ? 17.414 -4.506 15.832 1.00 12.39 106 THR B O 1
ATOM 1489 N N . ALA B 1 108 ? 17.501 -6.571 16.711 1.00 10.67 107 ALA B N 1
ATOM 1490 C CA . ALA B 1 108 ? 18.897 -6.467 17.091 1.00 12.11 107 ALA B CA 1
ATOM 1491 C C . ALA B 1 108 ? 19.707 -7.485 16.348 1.00 11.49 107 ALA B C 1
ATOM 1492 O O . ALA B 1 108 ? 19.192 -8.489 15.854 1.00 12.17 107 ALA B O 1
ATOM 1494 N N . TYR B 1 109 ? 20.980 -7.156 16.241 1.00 11.96 108 TYR B N 1
ATOM 1495 C CA . TYR B 1 109 ? 21.947 -7.997 15.516 1.00 11.39 108 TYR B CA 1
ATOM 1496 C C . TYR B 1 109 ? 23.300 -7.940 16.189 1.00 12.11 108 TYR B C 1
ATOM 1497 O O . TYR B 1 109 ? 23.784 -6.859 16.543 1.00 12.18 108 TYR B O 1
ATOM 1506 N N . GLU B 1 110 ? 23.926 -9.094 16.334 1.00 13.91 109 GLU B N 1
ATOM 1507 C CA . GLU B 1 110 ? 25.315 -9.106 16.797 1.00 14.65 109 GLU B CA 1
ATOM 1508 C C . GLU B 1 110 ? 26.190 -8.662 15.641 1.00 13.83 109 GLU B C 1
ATOM 1509 O O . GLU B 1 110 ? 26.027 -9.128 14.520 1.00 15.82 109 GLU B O 1
ATOM 1515 N N . ALA B 1 111 ? 27.058 -7.713 15.911 1.00 12.93 110 ALA B N 1
ATOM 1516 C CA . ALA B 1 111 ? 27.896 -7.099 14.890 1.00 13.18 110 ALA B CA 1
ATOM 1517 C C . ALA B 1 111 ? 29.327 -7.627 14.911 1.00 13.17 110 ALA B C 1
ATOM 1518 O O . ALA B 1 111 ? 29.912 -7.865 15.971 1.00 15.40 110 ALA B O 1
ATOM 1520 N N . GLY B 1 112 ? 29.861 -7.836 13.728 1.00 11.56 111 GLY B N 1
ATOM 1521 C CA . GLY B 1 112 ? 31.262 -8.200 13.585 1.00 13.69 111 GLY B CA 1
ATOM 1522 C C . GLY B 1 112 ? 32.176 -7.013 13.712 1.00 14.21 111 GLY B C 1
ATOM 1523 O O . GLY B 1 112 ? 31.780 -5.927 14.120 1.00 15.74 111 GLY B O 1
ATOM 1524 N N . GLU B 1 113 ? 33.402 -7.204 13.279 1.00 15.25 112 GLU B N 1
ATOM 1525 C CA . GLU B 1 113 ? 34.403 -6.124 13.343 1.00 15.83 112 GLU B CA 1
ATOM 1526 C C . GLU B 1 113 ? 34.047 -4.986 12.405 1.00 15.04 112 GLU B C 1
ATOM 1527 O O . GLU B 1 113 ? 33.414 -5.164 11.392 1.00 15.06 112 GLU B O 1
ATOM 1533 N N . ALA B 1 114 ? 34.425 -3.791 12.788 1.00 14.17 113 ALA B N 1
ATOM 1534 C CA . ALA B 1 114 ? 34.227 -2.583 11.973 1.00 13.96 113 ALA B CA 1
ATOM 1535 C C . ALA B 1 114 ? 34.899 -2.703 10.623 1.00 14.26 113 ALA B C 1
ATOM 1536 O O . ALA B 1 114 ? 36.031 -3.138 10.524 1.00 14.84 113 ALA B O 1
ATOM 1538 N N . ILE B 1 115 ? 34.148 -2.296 9.611 1.00 12.87 114 ILE B N 1
ATOM 1539 C CA . ILE B 1 115 ? 34.613 -2.173 8.247 1.00 13.06 114 ILE B CA 1
ATOM 1540 C C . ILE B 1 115 ? 34.529 -0.694 7.854 1.00 12.52 114 ILE B C 1
ATOM 1541 O O . ILE B 1 115 ? 33.429 -0.143 7.693 1.00 13.84 114 ILE B O 1
ATOM 1546 N N . ASN B 1 116 ? 35.674 -0.018 7.776 1.00 13.61 115 ASN B N 1
ATOM 1547 C CA . ASN B 1 116 ? 35.694 1.407 7.394 1.00 11.69 115 ASN B CA 1
ATOM 1548 C C . ASN B 1 116 ? 35.351 1.575 5.941 1.00 11.65 115 ASN B C 1
ATOM 1549 O O . ASN B 1 116 ? 35.989 0.958 5.062 1.00 14.14 115 ASN B O 1
ATOM 1554 N N . ILE B 1 117 ? 34.333 2.395 5.697 1.00 12.24 116 ILE B N 1
ATOM 1555 C CA . ILE B 1 117 ? 33.816 2.632 4.330 1.00 12.66 116 ILE B CA 1
ATOM 1556 C C . ILE B 1 117 ? 34.328 3.952 3.767 1.00 13.96 116 ILE B C 1
ATOM 1557 O O . ILE B 1 117 ? 34.969 3.992 2.720 1.00 15.90 116 ILE B O 1
ATOM 1575 N N . GLY B 1 119 ? 35.410 8.307 5.163 1.00 12.43 118 GLY B N 1
ATOM 1576 C CA . GLY B 1 119 ? 35.526 9.317 6.205 1.00 11.31 118 GLY B CA 1
ATOM 1577 C C . GLY B 1 119 ? 36.202 8.881 7.459 1.00 12.67 118 GLY B C 1
ATOM 1578 O O . GLY B 1 119 ? 36.678 7.743 7.511 1.00 14.74 118 GLY B O 1
#

Secondary structure (DSSP, 8-state):
--EEEEEEE--TTTHHHHHHHHHHHHHHHTTSTTEEEEEEEEETTSTTEEEEEEEESSS---TTTT-HHHHHHHHHHHHTT----EEEEE-B-S-EE--/-EEEEEEE--HHHHHHHHHHHHHHHHHHTTSTTEEEEEEEEETTSTTEEEEEEEESSS---TTTT-HHHHHHHHHHHTTT----EEEEE-B-S-EE--